Protein AF-D8JWD4-F1 (afdb_monomer_lite)

Organism: Hyphomicrobium denitrificans (strain ATCC 51888 / DSM 1869 / NCIMB 11706 / TK 0415) (NCBI:txid582899)

pLDDT: mean 77.43, std 18.06, range [29.41, 96.81]

Radius of gyration: 19.09 Å; chains: 1; bounding box: 48×36×61 Å

Structure (mmCIF, N/CA/C/O backbone):
data_AF-D8JWD4-F1
#
_entry.id   AF-D8JWD4-F1
#
loop_
_atom_site.group_PDB
_atom_site.id
_atom_site.type_symbol
_atom_site.label_atom_id
_atom_site.label_alt_id
_atom_site.label_comp_id
_atom_site.label_asym_id
_atom_site.label_entity_id
_atom_site.label_seq_id
_atom_site.pdbx_PDB_ins_code
_atom_site.Cartn_x
_atom_site.Cartn_y
_atom_site.Cartn_z
_atom_site.occupancy
_atom_site.B_iso_or_equiv
_atom_site.auth_seq_id
_atom_site.auth_comp_id
_atom_site.auth_asym_id
_atom_site.auth_atom_id
_atom_site.pdbx_PDB_model_num
ATOM 1 N N . MET A 1 1 ? 6.119 12.370 40.080 1.00 46.31 1 MET A N 1
ATOM 2 C CA . MET A 1 1 ? 5.882 11.717 38.780 1.00 46.31 1 MET A CA 1
ATOM 3 C C . MET A 1 1 ? 5.018 10.511 39.065 1.00 46.31 1 MET A C 1
ATOM 5 O O . MET A 1 1 ? 5.490 9.571 39.688 1.00 46.31 1 MET A O 1
ATOM 9 N N . GLU A 1 2 ? 3.731 10.626 38.767 1.00 43.97 2 GLU A N 1
ATOM 10 C CA . GLU A 1 2 ? 2.730 9.599 39.044 1.00 43.97 2 GLU A CA 1
ATOM 11 C C . GLU A 1 2 ? 2.562 8.779 37.764 1.00 43.97 2 GLU A C 1
ATOM 13 O O . GLU A 1 2 ? 2.093 9.298 36.755 1.00 43.97 2 GLU A O 1
ATOM 18 N N . ILE A 1 3 ? 3.049 7.537 37.767 1.00 46.09 3 ILE A N 1
ATOM 19 C CA . ILE A 1 3 ? 2.871 6.612 36.645 1.00 46.09 3 ILE A CA 1
ATOM 20 C C . ILE A 1 3 ? 1.615 5.801 36.955 1.00 46.09 3 ILE A C 1
ATOM 22 O O . ILE A 1 3 ? 1.637 4.933 37.830 1.00 46.09 3 ILE A O 1
ATOM 26 N N . ARG A 1 4 ? 0.513 6.098 36.263 1.00 47.56 4 ARG A N 1
ATOM 27 C CA . ARG A 1 4 ? -0.701 5.281 36.318 1.00 47.56 4 ARG A CA 1
ATOM 28 C C . ARG A 1 4 ? -0.552 4.095 35.372 1.00 47.56 4 ARG A C 1
ATOM 30 O O . ARG A 1 4 ? -0.322 4.258 34.184 1.00 47.56 4 ARG A O 1
ATOM 37 N N . ILE A 1 5 ? -0.632 2.891 35.937 1.00 54.94 5 ILE A N 1
ATOM 38 C CA . ILE A 1 5 ? -0.388 1.619 35.231 1.00 54.94 5 ILE A CA 1
ATOM 39 C C . ILE A 1 5 ? -1.702 1.023 34.684 1.00 54.94 5 ILE A C 1
ATOM 41 O O . ILE A 1 5 ? -1.675 0.109 33.864 1.00 54.94 5 ILE A O 1
ATOM 45 N N . ARG A 1 6 ? -2.865 1.532 35.115 1.00 51.53 6 ARG A N 1
ATOM 46 C CA . ARG A 1 6 ? -4.197 1.125 34.640 1.00 51.53 6 ARG A CA 1
ATOM 47 C C . ARG A 1 6 ? -5.134 2.326 34.697 1.00 51.53 6 ARG A C 1
ATOM 49 O O . ARG A 1 6 ? -5.481 2.749 35.793 1.00 51.53 6 ARG A O 1
ATOM 56 N N . ASP A 1 7 ? -5.493 2.870 33.538 1.00 54.56 7 ASP A N 1
ATOM 57 C CA . ASP A 1 7 ? -6.354 4.059 33.435 1.00 54.56 7 ASP A CA 1
ATOM 58 C C . ASP A 1 7 ? -7.822 3.729 33.108 1.00 54.56 7 ASP A C 1
ATOM 60 O O . ASP A 1 7 ? -8.630 4.641 33.015 1.00 54.56 7 ASP A O 1
ATOM 64 N N . THR A 1 8 ? -8.206 2.453 32.971 1.00 52.88 8 THR A N 1
ATOM 65 C CA . THR A 1 8 ? -9.581 2.089 32.584 1.00 52.88 8 THR A CA 1
ATOM 66 C C . THR A 1 8 ? -10.046 0.773 33.217 1.00 52.88 8 THR A C 1
ATOM 68 O O . THR A 1 8 ? -9.433 -0.283 33.045 1.00 52.88 8 THR A O 1
ATOM 71 N N . GLU A 1 9 ? -11.148 0.835 33.970 1.00 51.66 9 GLU A N 1
ATOM 72 C CA . GLU A 1 9 ? -11.927 -0.337 34.379 1.00 51.66 9 GLU A CA 1
ATOM 73 C C . GLU A 1 9 ? -12.716 -0.880 33.173 1.00 51.66 9 GLU A C 1
ATOM 75 O O . GLU A 1 9 ? -13.053 -0.144 32.249 1.00 51.66 9 GLU A O 1
ATOM 80 N N . ALA A 1 10 ? -13.002 -2.184 33.176 1.00 56.12 10 ALA A N 1
ATOM 81 C CA . ALA A 1 10 ? -13.369 -3.022 32.023 1.00 56.12 10 ALA A CA 1
ATOM 82 C C . ALA A 1 10 ? -14.632 -2.641 31.202 1.00 56.12 10 ALA A C 1
ATOM 84 O O . ALA A 1 10 ? -15.030 -3.417 30.335 1.00 56.12 10 ALA A O 1
ATOM 85 N N . CYS A 1 11 ? -15.269 -1.495 31.459 1.00 60.88 11 CYS A N 1
ATOM 86 C CA . CYS A 1 11 ? -16.497 -1.052 30.789 1.00 60.88 11 CYS A CA 1
ATOM 87 C C . CYS A 1 11 ? -16.371 0.289 30.041 1.00 60.88 11 CYS A C 1
ATOM 89 O O . CYS A 1 11 ? -17.297 0.659 29.321 1.00 60.88 11 CYS A O 1
ATOM 91 N N . GLU A 1 12 ? -15.265 1.024 30.187 1.00 64.44 12 GLU A N 1
ATOM 92 C CA . GLU A 1 12 ? -15.048 2.246 29.403 1.00 64.44 12 GLU A CA 1
ATOM 93 C C . GLU A 1 12 ? -14.561 1.910 27.988 1.00 64.44 12 GLU A C 1
ATOM 95 O O . GLU A 1 12 ? -13.809 0.952 27.777 1.00 64.44 12 GLU A O 1
ATOM 100 N N . ARG A 1 13 ? -15.026 2.683 26.996 1.00 60.88 13 ARG A N 1
ATOM 101 C CA . ARG A 1 13 ? -14.595 2.528 25.603 1.00 60.88 13 ARG A CA 1
ATOM 102 C C . ARG A 1 13 ? -13.083 2.740 25.558 1.00 60.88 13 ARG A C 1
ATOM 104 O O . ARG A 1 13 ? -12.594 3.789 25.967 1.00 60.88 13 ARG A O 1
ATOM 111 N N . GLN A 1 14 ? -12.352 1.731 25.093 1.00 64.81 14 GLN A N 1
ATOM 112 C CA . GLN A 1 14 ? -10.900 1.829 25.016 1.00 64.81 14 GLN A CA 1
ATOM 113 C C . GLN A 1 14 ? -10.498 2.897 23.995 1.00 64.81 14 GLN A C 1
ATOM 115 O O . GLN A 1 14 ? -11.111 2.960 22.925 1.00 64.81 14 GLN A O 1
ATOM 120 N N . PRO A 1 15 ? -9.461 3.698 24.292 1.00 65.25 15 PRO A N 1
ATOM 121 C CA . PRO A 1 15 ? -8.887 4.585 23.301 1.00 65.25 15 PRO A CA 1
ATOM 122 C C . PRO A 1 15 ? -8.363 3.772 22.128 1.00 65.25 15 PRO A C 1
ATOM 124 O O . PRO A 1 15 ? -7.669 2.767 22.308 1.00 65.25 15 PRO A O 1
ATOM 127 N N . GLN A 1 16 ? -8.688 4.211 20.917 1.00 66.88 16 GLN A N 1
ATOM 128 C CA . GLN A 1 16 ? -8.078 3.644 19.731 1.00 66.88 16 GLN A CA 1
ATOM 129 C C . GLN A 1 16 ? -6.636 4.151 19.668 1.00 66.88 16 GLN A C 1
ATOM 131 O O . GLN A 1 16 ? -6.375 5.259 19.223 1.00 66.88 16 GLN A O 1
ATOM 136 N N . LEU A 1 17 ? -5.700 3.330 20.154 1.00 69.12 17 LEU A N 1
ATOM 137 C CA . LEU A 1 17 ? -4.265 3.650 20.209 1.00 69.12 17 LEU A CA 1
ATOM 138 C C . LEU A 1 17 ? -3.563 3.573 18.845 1.00 69.12 17 LEU A C 1
ATOM 140 O O . LEU A 1 17 ? -2.345 3.732 18.762 1.00 69.12 17 LEU A O 1
ATOM 144 N N . LEU A 1 18 ? -4.316 3.294 17.782 1.00 73.12 18 LEU A N 1
ATOM 145 C CA . LEU A 1 18 ? -3.808 3.426 16.426 1.00 73.12 18 LEU A CA 1
ATOM 146 C C . LEU A 1 18 ? -3.625 4.908 16.098 1.00 73.12 18 LEU A C 1
ATOM 148 O O . LEU A 1 18 ? -4.233 5.777 16.711 1.00 73.12 18 LEU A O 1
ATOM 152 N N . TRP A 1 19 ? -2.791 5.191 15.110 1.00 80.25 19 TRP A N 1
ATOM 153 C CA . TRP A 1 19 ? -2.606 6.535 14.587 1.00 80.25 19 TRP A CA 1
ATOM 154 C C . TRP A 1 19 ? -3.099 6.596 13.150 1.00 80.25 19 TRP A C 1
ATOM 156 O O . TRP A 1 19 ? -2.915 5.663 12.367 1.00 80.25 19 TRP A O 1
ATOM 166 N N . ASP A 1 20 ? -3.677 7.729 12.791 1.00 82.88 20 ASP A N 1
ATOM 167 C CA . ASP A 1 20 ? -3.984 8.065 11.417 1.00 82.88 20 ASP A CA 1
ATOM 168 C C . ASP A 1 20 ? -2.755 8.657 10.760 1.00 82.88 20 ASP A C 1
ATOM 170 O O . ASP A 1 20 ? -2.227 9.672 11.216 1.00 82.88 20 ASP A O 1
ATOM 174 N N . THR A 1 21 ? -2.346 8.071 9.642 1.00 83.88 21 THR A N 1
ATOM 175 C CA . THR A 1 21 ? -1.372 8.699 8.757 1.00 83.88 21 THR A CA 1
ATOM 176 C C . THR A 1 21 ? -2.116 9.506 7.713 1.00 83.88 21 THR A C 1
ATOM 178 O O . THR A 1 21 ? -2.895 8.970 6.925 1.00 83.88 21 THR A O 1
ATOM 181 N N . ILE A 1 22 ? -1.856 10.807 7.692 1.00 80.00 22 ILE A N 1
ATOM 182 C CA . ILE A 1 22 ? -2.360 11.697 6.656 1.00 80.00 22 ILE A CA 1
ATOM 183 C C . ILE A 1 22 ? -1.281 11.818 5.602 1.00 80.00 22 ILE A C 1
ATOM 185 O O . ILE A 1 22 ? -0.162 12.234 5.895 1.00 80.00 22 ILE A O 1
ATOM 189 N N . TRP A 1 23 ? -1.619 11.478 4.364 1.00 76.25 23 TRP A N 1
ATOM 190 C CA . TRP A 1 23 ? -0.712 11.716 3.257 1.00 76.25 23 TRP A CA 1
ATOM 191 C C . TRP A 1 23 ? -0.719 13.199 2.883 1.00 76.25 23 TRP A C 1
ATOM 193 O O . TRP A 1 23 ? -1.673 13.720 2.301 1.00 76.25 23 TRP A O 1
ATOM 203 N N . VAL A 1 24 ? 0.364 13.895 3.213 1.00 75.50 24 VAL A N 1
ATOM 204 C CA . VAL A 1 24 ? 0.605 15.264 2.771 1.00 75.50 24 VAL A CA 1
ATOM 205 C C . VAL A 1 24 ? 1.298 15.197 1.422 1.00 75.50 24 VAL A C 1
ATOM 207 O O . VAL A 1 24 ? 2.504 14.971 1.314 1.00 75.50 24 VAL A O 1
ATOM 210 N N . GLN A 1 25 ? 0.524 15.404 0.363 1.00 67.19 25 GLN A N 1
ATOM 211 C CA . GLN A 1 25 ? 1.080 15.474 -0.979 1.00 67.19 25 GLN A CA 1
ATOM 212 C C . GLN A 1 25 ? 1.845 16.787 -1.159 1.00 67.19 25 GLN A C 1
ATOM 214 O O . GLN A 1 25 ? 1.250 17.867 -1.106 1.00 67.19 25 GLN A O 1
ATOM 219 N N . ARG A 1 26 ? 3.149 16.709 -1.441 1.00 58.75 26 ARG A N 1
ATOM 220 C CA . ARG A 1 26 ? 3.870 17.855 -2.001 1.00 58.75 26 ARG A CA 1
ATOM 221 C C . ARG A 1 26 ? 3.770 17.793 -3.516 1.00 58.75 26 ARG A C 1
ATOM 223 O O . ARG A 1 26 ? 3.861 16.731 -4.122 1.00 58.75 26 ARG A O 1
ATOM 230 N N . THR A 1 27 ? 3.572 18.949 -4.133 1.00 58.53 27 THR A N 1
ATOM 231 C CA . THR A 1 27 ? 3.506 19.086 -5.594 1.00 58.53 27 THR A CA 1
ATOM 232 C C . THR A 1 27 ? 4.890 19.260 -6.231 1.00 58.53 27 THR A C 1
ATOM 234 O O . THR A 1 27 ? 4.983 19.614 -7.406 1.00 58.53 27 THR A O 1
ATOM 237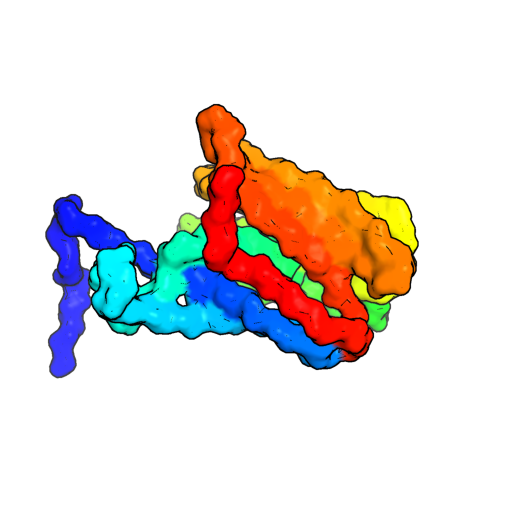 N N . ASP A 1 28 ? 5.964 19.085 -5.456 1.00 60.94 28 ASP A N 1
ATOM 238 C CA . ASP A 1 28 ? 7.349 19.194 -5.906 1.00 60.94 28 ASP A CA 1
ATOM 239 C C . ASP A 1 28 ? 8.013 17.818 -6.082 1.00 60.94 28 ASP A C 1
ATOM 241 O O . ASP A 1 28 ? 7.432 16.769 -5.809 1.00 60.94 28 ASP A O 1
ATOM 245 N N . ALA A 1 29 ? 9.256 17.829 -6.570 1.00 46.47 29 ALA A N 1
ATOM 246 C CA . ALA A 1 29 ? 10.039 16.631 -6.874 1.00 46.47 29 ALA A CA 1
ATOM 247 C C . ALA A 1 29 ? 10.319 15.726 -5.659 1.00 46.47 29 ALA A C 1
ATOM 249 O O . ALA A 1 29 ? 10.787 14.604 -5.840 1.00 46.47 29 ALA A O 1
ATOM 250 N N . ALA A 1 30 ? 10.075 16.214 -4.437 1.00 57.66 30 ALA A N 1
ATOM 251 C CA . ALA A 1 30 ? 10.345 15.492 -3.198 1.00 57.66 30 ALA A CA 1
ATOM 252 C C . ALA A 1 30 ? 9.258 14.459 -2.847 1.00 57.66 30 ALA A C 1
ATOM 254 O O . ALA A 1 30 ? 9.465 13.669 -1.930 1.00 57.66 30 ALA A O 1
ATOM 255 N N . GLY A 1 31 ? 8.129 14.446 -3.568 1.00 60.38 31 GLY A N 1
ATOM 256 C CA . GLY A 1 31 ? 7.010 13.541 -3.296 1.00 60.38 31 GLY A CA 1
ATOM 257 C C . GLY A 1 31 ? 6.190 13.940 -2.063 1.00 60.38 31 GLY A C 1
ATOM 258 O O . GLY A 1 31 ? 6.393 14.994 -1.469 1.00 60.38 31 GLY A O 1
ATOM 259 N N . GLY A 1 32 ? 5.211 13.115 -1.690 1.00 71.44 32 GLY A N 1
ATOM 260 C CA . GLY A 1 32 ? 4.444 13.302 -0.454 1.00 71.44 32 GLY A CA 1
ATOM 261 C C . GLY A 1 32 ? 5.121 12.676 0.767 1.00 71.44 32 GLY A C 1
ATOM 262 O O . GLY A 1 32 ? 6.076 11.913 0.638 1.00 71.44 32 GLY A O 1
ATOM 263 N N . PHE A 1 33 ? 4.623 13.001 1.957 1.00 73.38 33 PHE A N 1
ATOM 264 C CA . PHE A 1 33 ? 5.025 12.354 3.206 1.00 73.38 33 PHE A CA 1
ATOM 265 C C . PHE A 1 33 ? 3.802 12.049 4.068 1.00 73.38 33 PHE A C 1
ATOM 267 O O . PHE A 1 33 ? 2.786 12.739 3.990 1.00 73.38 33 PHE A O 1
ATOM 274 N N . GLY A 1 34 ? 3.901 11.009 4.892 1.00 80.44 34 GLY A N 1
ATOM 275 C CA . GLY A 1 34 ? 2.928 10.755 5.947 1.00 80.44 34 GLY A CA 1
ATOM 276 C C . GLY A 1 34 ? 3.176 11.686 7.130 1.00 80.44 34 GLY A C 1
ATOM 277 O O . GLY A 1 34 ? 4.317 11.817 7.570 1.00 80.44 34 GLY A O 1
ATOM 278 N N . ASP A 1 35 ? 2.122 12.317 7.634 1.00 83.94 35 ASP A N 1
ATOM 279 C CA . ASP A 1 35 ? 2.139 13.105 8.868 1.00 83.94 35 ASP A CA 1
ATOM 280 C C . ASP A 1 35 ? 1.102 12.566 9.862 1.00 83.94 35 ASP A C 1
ATOM 282 O O . ASP A 1 35 ? 0.140 11.890 9.477 1.00 83.94 35 ASP A O 1
ATOM 286 N N . TRP A 1 36 ? 1.292 12.878 11.141 1.00 85.81 36 TRP A N 1
ATOM 287 C CA . TRP A 1 36 ? 0.399 12.490 12.228 1.00 85.81 36 TRP A CA 1
ATOM 288 C C . TRP A 1 36 ? -0.149 13.732 12.921 1.00 85.81 36 TRP A C 1
ATOM 290 O O . TRP A 1 36 ? 0.590 14.639 13.301 1.00 85.81 36 TRP A O 1
ATOM 300 N N . ILE A 1 37 ? -1.466 13.770 13.117 1.00 81.44 37 ILE A N 1
ATOM 301 C CA . ILE A 1 37 ? -2.143 14.898 13.765 1.00 81.44 37 ILE A CA 1
ATOM 302 C C . ILE A 1 37 ? -2.532 14.523 15.192 1.00 81.44 37 ILE A C 1
ATOM 304 O O . ILE A 1 37 ? -2.944 13.399 15.461 1.00 81.44 37 ILE A O 1
ATOM 308 N N . LEU A 1 38 ? -2.424 15.488 16.105 1.00 82.44 38 LEU A N 1
ATOM 309 C CA . LEU A 1 38 ? -2.908 15.355 17.478 1.00 82.44 38 LEU A CA 1
ATOM 310 C C . LEU A 1 38 ? -4.438 15.295 17.522 1.00 82.44 38 LEU A C 1
ATOM 312 O O . LEU A 1 38 ? -5.113 16.124 16.905 1.00 82.44 38 LEU A O 1
ATOM 316 N N . ALA A 1 39 ? -4.979 14.375 18.314 1.00 78.50 39 ALA A N 1
ATOM 317 C CA . ALA A 1 39 ? -6.401 14.346 18.625 1.00 78.50 39 ALA A CA 1
ATOM 318 C C . ALA A 1 39 ? -6.779 15.608 19.419 1.00 78.50 39 ALA A C 1
ATOM 320 O O . ALA A 1 39 ? -6.156 15.939 20.435 1.00 78.50 39 ALA A O 1
ATOM 321 N N . ARG A 1 40 ? -7.785 16.343 18.938 1.00 71.50 40 ARG A N 1
ATOM 322 C CA . ARG A 1 40 ? -8.237 17.594 19.557 1.00 71.50 40 ARG A CA 1
ATOM 323 C C . ARG A 1 40 ? -9.533 17.392 20.337 1.00 71.50 40 ARG A C 1
ATOM 325 O O . ARG A 1 40 ? -10.391 16.613 19.940 1.00 71.50 40 ARG A O 1
ATOM 332 N N . SER A 1 41 ? -9.690 18.144 21.426 1.00 62.28 41 SER A N 1
ATOM 333 C CA . SER A 1 41 ? -10.897 18.134 22.266 1.00 62.28 41 SER A CA 1
ATOM 334 C C . SER A 1 41 ? -12.101 18.839 21.642 1.00 62.28 41 SER A C 1
ATOM 336 O O . SER A 1 41 ? -13.222 18.631 22.097 1.00 62.28 41 SER A O 1
ATOM 338 N N . ASP A 1 42 ? -11.890 19.698 20.644 1.00 65.38 42 ASP A N 1
ATOM 339 C CA . ASP A 1 42 ? -12.936 20.505 20.008 1.00 65.38 42 ASP A CA 1
ATOM 340 C C . ASP A 1 42 ? -13.756 19.729 18.967 1.00 65.38 42 ASP A C 1
ATOM 342 O O . ASP A 1 42 ? -14.863 20.150 18.638 1.00 65.38 42 ASP A O 1
ATOM 346 N N . ALA A 1 43 ? -13.253 18.585 18.494 1.00 56.59 43 ALA A N 1
ATOM 347 C CA . ALA A 1 43 ? -13.903 17.764 17.476 1.00 56.59 43 ALA A CA 1
ATOM 348 C C . ALA A 1 43 ? -14.958 16.781 18.021 1.00 56.59 43 ALA A C 1
ATOM 350 O O . ALA A 1 43 ? -15.629 16.138 17.227 1.00 56.59 43 ALA A O 1
ATOM 351 N N . GLY A 1 44 ? -15.131 16.644 19.344 1.00 52.12 44 GLY A N 1
ATOM 352 C CA . GLY A 1 44 ? -16.209 15.848 19.964 1.00 52.12 44 GLY A CA 1
ATOM 353 C C . GLY A 1 44 ? -16.210 14.329 19.706 1.00 52.12 44 GLY A C 1
ATOM 354 O O . GLY A 1 44 ? -16.923 13.623 20.412 1.00 52.12 44 GLY A O 1
ATOM 355 N N . ASP A 1 45 ? -15.404 13.829 18.767 1.00 55.69 45 ASP A N 1
ATOM 356 C CA . ASP A 1 45 ? -15.464 12.449 18.259 1.00 55.69 45 ASP A CA 1
ATOM 357 C C . ASP A 1 45 ? -14.383 11.511 18.834 1.00 55.69 45 ASP A C 1
ATOM 359 O O . ASP A 1 45 ? -14.468 10.299 18.668 1.00 55.69 45 ASP A O 1
ATOM 363 N N . GLN A 1 46 ? -13.374 12.044 19.541 1.00 67.38 46 GLN A N 1
ATOM 364 C CA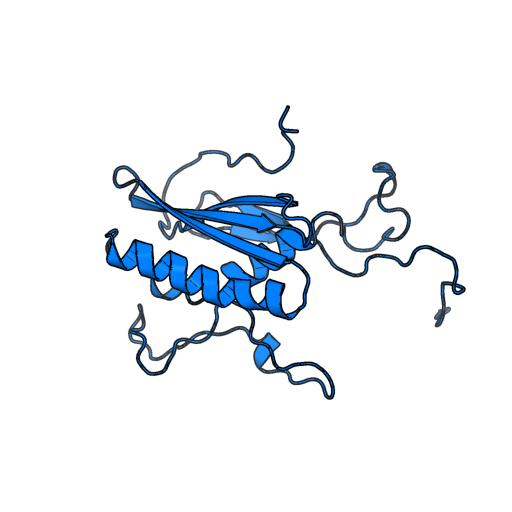 . GLN A 1 46 ? -12.247 11.263 20.085 1.00 67.38 46 GLN A CA 1
ATOM 365 C C . GLN A 1 46 ? -11.828 11.719 21.487 1.00 67.38 46 GLN A C 1
ATOM 367 O O . GLN A 1 46 ? -10.670 12.068 21.737 1.00 67.38 46 GLN A O 1
ATOM 372 N N . VAL A 1 47 ? -12.771 11.737 22.428 1.00 67.94 47 VAL A N 1
ATOM 373 C CA . VAL A 1 47 ? -12.464 12.062 23.833 1.00 67.94 47 VAL A CA 1
ATOM 374 C C . VAL A 1 47 ? -11.473 11.048 24.411 1.00 67.94 47 VAL A C 1
ATOM 376 O O . VAL A 1 47 ? -10.591 11.408 25.187 1.00 67.94 47 VAL A O 1
ATOM 379 N N . GLU A 1 48 ? -11.581 9.796 23.978 1.00 71.62 48 GLU A N 1
ATOM 380 C CA . GLU A 1 48 ? -10.710 8.695 24.360 1.00 71.62 48 GLU A CA 1
ATOM 381 C C . GLU A 1 48 ? -9.253 8.890 23.905 1.00 71.62 48 GLU A C 1
ATOM 383 O O . GLU A 1 48 ? -8.335 8.546 24.644 1.00 71.62 48 GLU A O 1
ATOM 388 N N . SER A 1 49 ? -9.011 9.517 22.751 1.00 72.69 49 SER A N 1
ATOM 389 C CA . SER A 1 49 ? -7.654 9.737 22.222 1.00 72.69 49 SER A CA 1
ATOM 390 C C . SER A 1 49 ? -7.058 11.088 22.632 1.00 72.69 49 SER A C 1
ATOM 392 O O . SER A 1 49 ? -6.018 11.484 22.106 1.00 72.69 49 SER A O 1
ATOM 394 N N . LEU A 1 50 ? -7.689 11.825 23.555 1.00 75.44 50 LEU A N 1
ATOM 395 C CA . LEU A 1 50 ? -7.288 13.187 23.903 1.00 75.44 50 LEU A CA 1
ATOM 396 C C . LEU A 1 50 ? -5.831 13.264 24.389 1.00 75.44 50 LEU A C 1
ATOM 398 O O . LEU A 1 50 ? -5.427 12.585 25.329 1.00 75.44 50 LEU A O 1
ATOM 402 N N . GLY A 1 51 ? -5.044 14.144 23.764 1.00 76.12 51 GLY A N 1
ATOM 403 C CA . GLY A 1 51 ? -3.609 14.272 24.043 1.00 76.12 51 GLY A CA 1
ATOM 404 C C . GLY A 1 51 ? -2.732 13.221 23.348 1.00 76.12 51 GLY A C 1
ATOM 405 O O . GLY A 1 51 ? -1.510 13.294 23.466 1.00 76.12 51 GLY A O 1
ATOM 406 N N . GLY A 1 52 ? -3.336 12.288 22.607 1.00 79.94 52 GLY A N 1
ATOM 407 C CA . GLY A 1 52 ? -2.682 11.339 21.710 1.00 79.94 52 GLY A CA 1
ATOM 408 C C . GLY A 1 52 ? -2.767 11.743 20.233 1.00 79.94 52 GLY A C 1
ATOM 409 O O . GLY A 1 52 ? -3.022 12.903 19.890 1.00 79.94 52 GLY A O 1
ATOM 410 N N . LEU A 1 53 ? -2.529 10.772 19.348 1.00 83.00 53 LEU A N 1
ATOM 411 C CA . LEU A 1 53 ? -2.686 10.928 17.900 1.00 83.00 53 LEU A CA 1
ATOM 412 C C . LEU A 1 53 ? -4.136 10.655 17.482 1.00 83.00 53 LEU A C 1
ATOM 414 O O . LEU A 1 53 ? -4.836 9.862 18.106 1.00 83.00 53 LEU A O 1
ATOM 418 N N . ARG A 1 54 ? -4.577 11.330 16.422 1.00 83.56 54 ARG A N 1
ATOM 419 C CA . ARG A 1 54 ? -5.884 11.125 15.791 1.00 83.56 54 ARG A CA 1
ATOM 420 C C . ARG A 1 54 ? -5.974 9.707 15.215 1.00 83.56 54 ARG A C 1
ATOM 422 O O . ARG A 1 54 ? -4.990 9.261 14.635 1.00 83.56 54 ARG A O 1
ATOM 429 N N . ALA A 1 55 ? -7.125 9.042 15.343 1.00 79.56 55 ALA A N 1
ATOM 430 C CA . ALA A 1 55 ? -7.318 7.632 14.976 1.00 79.56 55 ALA A CA 1
ATOM 431 C C . ALA A 1 55 ? -8.682 7.317 14.298 1.00 79.56 55 ALA A C 1
ATOM 433 O O . ALA A 1 55 ? -9.296 6.287 14.572 1.00 79.56 55 ALA A O 1
ATOM 434 N N . GLU A 1 56 ? -9.187 8.200 13.437 1.00 78.50 56 GLU A N 1
ATOM 435 C CA . GLU A 1 56 ? -10.468 8.094 12.710 1.00 78.50 56 GLU A CA 1
ATOM 436 C C . GLU A 1 56 ? -10.384 7.303 11.392 1.00 78.50 56 GLU A C 1
ATOM 438 O O . GLU A 1 56 ? -11.366 6.719 10.937 1.00 78.50 56 GLU A O 1
ATOM 443 N N . ALA A 1 57 ? -9.216 7.276 10.757 1.00 81.44 57 ALA A N 1
ATOM 444 C CA . ALA A 1 57 ? -8.995 6.783 9.402 1.00 81.44 57 ALA A CA 1
ATOM 445 C C . ALA A 1 57 ? -8.065 5.559 9.380 1.00 81.44 57 ALA A C 1
ATOM 447 O O . ALA A 1 57 ? -7.221 5.412 8.488 1.00 81.44 57 ALA A O 1
ATOM 448 N N . ALA A 1 58 ? -8.231 4.650 10.346 1.00 83.31 58 ALA A N 1
ATOM 449 C CA . ALA A 1 58 ? -7.371 3.478 10.514 1.00 83.31 58 ALA A CA 1
ATOM 450 C C . ALA A 1 58 ? -7.280 2.610 9.248 1.00 83.31 58 ALA A C 1
ATOM 452 O O . ALA A 1 58 ? -6.183 2.212 8.858 1.00 83.31 58 ALA A O 1
ATOM 453 N N . LEU A 1 59 ? -8.404 2.366 8.559 1.00 87.44 59 LEU A N 1
ATOM 454 C CA . LEU A 1 59 ? -8.389 1.575 7.325 1.00 87.44 59 LEU A CA 1
ATOM 455 C C . LEU A 1 59 ? -7.644 2.298 6.195 1.00 87.44 59 LEU A C 1
ATOM 457 O O . LEU A 1 59 ? -6.806 1.687 5.545 1.00 87.44 59 LEU A O 1
ATOM 461 N N . HIS A 1 60 ? -7.872 3.604 6.013 1.00 87.81 60 HIS A N 1
ATOM 462 C CA . HIS A 1 60 ? -7.130 4.404 5.031 1.00 87.81 60 HIS A CA 1
ATOM 463 C C . HIS A 1 60 ? -5.624 4.379 5.313 1.00 87.81 60 HIS A C 1
ATOM 465 O O . HIS A 1 60 ? -4.820 4.192 4.402 1.00 87.81 60 HIS A O 1
ATOM 471 N N . THR A 1 61 ? -5.251 4.523 6.583 1.00 88.00 61 THR A N 1
ATOM 472 C CA . THR A 1 61 ? -3.861 4.472 7.036 1.00 88.00 61 THR A CA 1
ATOM 473 C C . THR A 1 61 ? -3.230 3.118 6.744 1.00 88.00 61 THR A C 1
ATOM 475 O O . THR A 1 61 ? -2.143 3.063 6.177 1.00 88.00 61 THR A O 1
ATOM 478 N N . ALA A 1 62 ? -3.919 2.024 7.067 1.00 90.50 62 ALA A N 1
ATOM 479 C CA . ALA A 1 62 ? -3.430 0.680 6.791 1.00 90.50 62 ALA A CA 1
ATOM 480 C C . ALA A 1 62 ? -3.236 0.451 5.281 1.00 90.50 62 ALA A C 1
ATOM 482 O O . ALA A 1 62 ? -2.201 -0.073 4.868 1.00 90.50 62 ALA A O 1
ATOM 483 N N . THR A 1 63 ? -4.170 0.924 4.445 1.00 91.56 63 THR A N 1
ATOM 484 C CA . THR A 1 63 ? -4.046 0.900 2.979 1.00 91.56 63 THR A CA 1
ATOM 485 C C . THR A 1 63 ? -2.823 1.687 2.500 1.00 91.56 63 THR A C 1
ATOM 487 O O . THR A 1 63 ? -2.061 1.179 1.677 1.00 91.56 63 THR A O 1
ATOM 490 N N . LEU A 1 64 ? -2.594 2.900 3.023 1.00 90.00 64 LEU A N 1
ATOM 491 C CA . LEU A 1 64 ? -1.418 3.712 2.691 1.00 90.00 64 LEU A CA 1
ATOM 492 C C . LEU A 1 64 ? -0.116 3.004 3.066 1.00 90.00 64 LEU A C 1
ATOM 494 O O . LEU A 1 64 ? 0.792 2.934 2.242 1.00 90.00 64 LEU A O 1
ATOM 498 N N . LEU A 1 65 ? -0.032 2.461 4.282 1.00 89.81 65 LEU A N 1
ATOM 499 C CA . LEU A 1 65 ? 1.157 1.756 4.758 1.00 89.81 65 LEU A CA 1
ATOM 500 C C . LEU A 1 65 ? 1.459 0.522 3.904 1.00 89.81 65 LEU A C 1
ATOM 502 O O . LEU A 1 65 ? 2.615 0.309 3.548 1.00 89.81 65 LEU A O 1
ATOM 506 N N . CYS A 1 66 ? 0.437 -0.244 3.516 1.00 92.50 66 CYS A N 1
ATOM 507 C CA . CYS A 1 66 ? 0.613 -1.390 2.628 1.00 92.50 66 CYS A CA 1
ATOM 508 C C . CYS A 1 66 ? 1.108 -0.966 1.237 1.00 92.50 66 CYS A C 1
ATOM 510 O O . CYS A 1 66 ? 1.992 -1.605 0.683 1.00 92.50 66 CYS A O 1
ATOM 512 N N . LEU A 1 67 ? 0.564 0.104 0.650 1.00 91.38 67 LEU A N 1
ATOM 513 C CA . LEU A 1 67 ? 0.907 0.489 -0.724 1.00 91.38 67 LEU A CA 1
ATOM 514 C C . LEU A 1 67 ? 2.218 1.272 -0.840 1.00 91.38 67 LEU A C 1
ATOM 516 O O . LEU A 1 67 ? 2.960 1.058 -1.796 1.00 91.38 67 LEU A O 1
ATOM 520 N N . PHE A 1 68 ? 2.493 2.179 0.096 1.00 88.38 68 PHE A N 1
ATOM 521 C CA . PHE A 1 68 ? 3.567 3.174 -0.018 1.00 88.38 68 PHE A CA 1
ATOM 522 C C . PHE A 1 68 ? 4.750 2.934 0.923 1.00 88.38 68 PHE A C 1
ATOM 524 O O . PHE A 1 68 ? 5.660 3.758 0.984 1.00 88.38 68 PHE A O 1
ATOM 531 N N . THR A 1 69 ? 4.764 1.801 1.620 1.00 89.75 69 THR A N 1
ATOM 532 C CA . THR A 1 69 ? 5.995 1.253 2.196 1.00 89.75 69 THR A CA 1
ATOM 533 C C . THR A 1 69 ? 6.617 0.285 1.195 1.00 89.75 69 THR A C 1
ATOM 535 O O . THR A 1 69 ? 5.896 -0.433 0.504 1.00 89.75 69 THR A O 1
ATOM 538 N N . ASP A 1 70 ? 7.945 0.242 1.112 1.00 92.06 70 ASP A N 1
ATOM 539 C CA . ASP A 1 70 ? 8.634 -0.653 0.183 1.00 92.06 70 ASP A CA 1
ATOM 540 C C . ASP A 1 70 ? 8.723 -2.072 0.756 1.00 92.06 70 ASP A C 1
ATOM 542 O O . ASP A 1 70 ? 9.326 -2.289 1.804 1.00 92.06 70 ASP A O 1
ATOM 546 N N . ALA A 1 71 ? 8.173 -3.048 0.034 1.00 93.50 71 ALA A N 1
ATOM 547 C CA . ALA A 1 71 ? 8.463 -4.462 0.256 1.00 93.50 71 ALA A CA 1
ATOM 548 C C . ALA A 1 71 ? 9.733 -4.872 -0.512 1.00 93.50 71 ALA A C 1
ATOM 550 O O . ALA A 1 71 ? 9.998 -4.327 -1.595 1.00 93.50 71 ALA A O 1
ATOM 551 N N . PRO A 1 72 ? 10.506 -5.851 -0.004 1.00 93.25 72 PRO A N 1
ATOM 552 C CA . PRO A 1 72 ? 11.722 -6.290 -0.666 1.00 93.25 72 PRO A CA 1
ATOM 553 C C . PRO A 1 72 ? 11.438 -6.929 -2.035 1.00 93.25 72 PRO A C 1
ATOM 555 O O . PRO A 1 72 ? 10.495 -7.707 -2.203 1.00 93.25 72 PRO A O 1
ATOM 558 N N . ALA A 1 73 ? 12.289 -6.635 -3.017 1.00 94.06 73 ALA A N 1
ATOM 559 C CA . ALA A 1 73 ? 12.244 -7.252 -4.341 1.00 94.06 73 ALA A CA 1
ATOM 560 C C . ALA A 1 73 ? 12.559 -8.757 -4.278 1.00 94.06 73 ALA A C 1
ATOM 562 O O . ALA A 1 73 ? 13.542 -9.169 -3.647 1.00 94.06 73 ALA A O 1
ATOM 563 N N . ARG A 1 74 ? 11.787 -9.578 -5.000 1.00 92.75 74 ARG A N 1
ATOM 564 C CA . ARG A 1 74 ? 12.019 -11.024 -5.151 1.00 92.75 74 ARG A CA 1
ATOM 565 C C . ARG A 1 74 ? 13.292 -11.299 -5.929 1.00 92.75 74 ARG A C 1
ATOM 567 O O . ARG A 1 74 ? 13.747 -10.469 -6.711 1.00 92.75 74 ARG A O 1
ATOM 574 N N . ALA A 1 75 ? 13.872 -12.482 -5.737 1.00 91.50 75 ALA A N 1
ATOM 575 C CA . ALA A 1 75 ? 15.151 -12.855 -6.341 1.00 91.50 75 ALA A CA 1
ATOM 576 C C . ALA A 1 75 ? 15.208 -12.622 -7.866 1.00 91.50 75 ALA A C 1
ATOM 578 O O . ALA A 1 75 ? 16.253 -12.212 -8.369 1.00 91.50 75 ALA A O 1
ATOM 579 N N . ASP A 1 76 ? 14.086 -12.840 -8.550 1.00 92.56 76 ASP A N 1
ATOM 580 C CA . ASP A 1 76 ? 13.861 -12.724 -9.990 1.00 92.56 76 ASP A CA 1
ATOM 581 C C . ASP A 1 76 ? 13.365 -11.346 -10.464 1.00 92.56 76 ASP A C 1
ATOM 583 O O . ASP A 1 76 ? 13.311 -11.106 -11.671 1.00 92.56 76 ASP A O 1
ATOM 587 N N . ASP A 1 77 ? 13.046 -10.429 -9.547 1.00 91.94 77 ASP A N 1
ATOM 588 C CA . ASP A 1 77 ? 12.634 -9.070 -9.894 1.00 91.94 77 ASP A CA 1
ATOM 589 C C . ASP A 1 77 ? 13.804 -8.263 -10.480 1.00 91.94 77 ASP A C 1
ATOM 591 O O . ASP A 1 77 ? 14.944 -8.309 -10.003 1.00 91.94 77 ASP A O 1
ATOM 595 N N . VAL A 1 78 ? 13.503 -7.467 -11.508 1.00 89.31 78 VAL A N 1
ATOM 596 C CA . VAL A 1 78 ? 14.460 -6.540 -12.122 1.00 89.31 78 VAL A CA 1
ATOM 597 C C . VAL A 1 78 ? 14.488 -5.243 -11.319 1.00 89.31 78 VAL A C 1
ATOM 599 O O . VAL A 1 78 ? 13.473 -4.560 -11.201 1.00 89.31 78 VAL A O 1
ATOM 602 N N . LEU A 1 79 ? 15.662 -4.884 -10.797 1.00 90.94 79 LEU A N 1
ATOM 603 C CA . LEU A 1 79 ? 15.841 -3.670 -10.001 1.00 90.94 79 LEU A CA 1
ATOM 604 C C . LEU A 1 79 ? 15.943 -2.418 -10.895 1.00 90.94 79 LEU A C 1
ATOM 606 O O . LEU A 1 79 ? 16.730 -2.432 -11.847 1.00 90.94 79 LEU A O 1
ATOM 610 N N . PRO A 1 80 ? 15.245 -1.310 -10.575 1.00 86.06 80 PRO A N 1
ATOM 611 C CA . PRO A 1 80 ? 15.284 -0.079 -11.372 1.00 86.06 80 PRO A CA 1
ATOM 612 C C . PRO A 1 80 ? 16.675 0.567 -11.483 1.00 86.06 80 PRO A C 1
ATOM 614 O O . PRO A 1 80 ? 17.033 1.086 -12.540 1.00 86.06 80 PRO A O 1
ATOM 617 N N . ALA A 1 81 ? 17.459 0.546 -10.398 1.00 80.81 81 ALA A N 1
ATOM 618 C CA . ALA A 1 81 ? 18.753 1.230 -10.306 1.00 80.81 81 ALA A CA 1
ATOM 619 C C . ALA A 1 81 ? 19.969 0.327 -10.602 1.00 80.81 81 ALA A C 1
ATOM 621 O O . ALA A 1 81 ? 21.083 0.833 -10.732 1.00 80.81 81 ALA A O 1
ATOM 622 N N . ASN A 1 82 ? 19.768 -0.993 -10.746 1.00 78.62 82 ASN A N 1
ATOM 623 C CA . ASN A 1 82 ? 20.825 -2.002 -10.931 1.00 78.62 82 ASN A CA 1
ATOM 624 C C . ASN A 1 82 ? 21.999 -1.892 -9.924 1.00 78.62 82 ASN A C 1
ATOM 626 O O . ASN A 1 82 ? 23.141 -2.221 -10.242 1.00 78.62 82 ASN A O 1
ATOM 630 N N . ASP A 1 83 ? 21.717 -1.414 -8.714 1.00 85.75 83 ASP A N 1
ATOM 631 C CA . ASP A 1 83 ? 22.656 -1.239 -7.598 1.00 85.75 83 ASP A CA 1
ATOM 632 C C . ASP A 1 83 ? 22.678 -2.444 -6.640 1.00 85.75 83 ASP A C 1
ATOM 634 O O . ASP A 1 83 ? 23.553 -2.546 -5.781 1.00 85.75 83 ASP A O 1
ATOM 638 N N . GLY A 1 84 ? 21.744 -3.382 -6.817 1.00 89.50 84 GLY A N 1
ATOM 639 C CA . GLY A 1 84 ? 21.578 -4.549 -5.956 1.00 89.50 84 GLY A CA 1
ATOM 640 C C . GLY A 1 84 ? 20.723 -4.284 -4.716 1.00 89.50 84 GLY A C 1
ATOM 641 O O . GLY A 1 84 ? 20.500 -5.224 -3.951 1.00 89.50 84 GLY A O 1
ATOM 642 N N . ASP A 1 85 ? 20.224 -3.058 -4.523 1.00 90.81 85 ASP A N 1
ATOM 643 C CA . ASP A 1 85 ? 19.330 -2.735 -3.417 1.00 90.81 85 ASP A CA 1
ATOM 644 C C . ASP A 1 85 ? 17.932 -3.301 -3.686 1.00 90.81 85 ASP A C 1
ATOM 646 O O . ASP A 1 85 ? 17.242 -2.942 -4.643 1.00 90.81 85 ASP A O 1
ATOM 650 N N . ARG A 1 86 ? 17.515 -4.229 -2.824 1.00 91.75 86 ARG A N 1
ATOM 651 C CA . ARG A 1 86 ? 16.194 -4.859 -2.890 1.00 91.75 86 ARG A CA 1
ATOM 652 C C . ARG A 1 86 ? 15.147 -4.090 -2.094 1.00 91.75 86 ARG A C 1
ATOM 654 O O . ARG A 1 86 ? 14.003 -4.528 -2.111 1.00 91.75 86 ARG A O 1
ATOM 661 N N . ARG A 1 87 ? 15.520 -2.983 -1.440 1.00 91.31 87 ARG A N 1
ATOM 662 C CA . ARG A 1 87 ? 14.701 -2.204 -0.506 1.00 91.31 87 ARG A CA 1
ATOM 663 C C . ARG A 1 87 ? 14.040 -3.090 0.560 1.00 91.31 87 ARG A C 1
ATOM 665 O O . ARG A 1 87 ? 14.454 -4.226 0.796 1.00 91.31 87 ARG A O 1
ATOM 672 N N . GLY A 1 88 ? 13.040 -2.549 1.243 1.00 90.12 88 GLY A N 1
ATOM 673 C CA . GLY A 1 88 ? 12.297 -3.231 2.294 1.00 90.12 88 GLY A CA 1
ATOM 674 C C . GLY A 1 88 ? 11.923 -2.284 3.425 1.00 90.12 88 GLY A C 1
ATOM 675 O O . GLY A 1 88 ? 12.510 -1.208 3.585 1.00 90.12 88 GLY A O 1
ATOM 676 N N . TRP A 1 89 ? 10.965 -2.707 4.242 1.00 88.25 89 TRP A N 1
ATOM 677 C CA . TRP A 1 89 ? 10.603 -1.992 5.450 1.00 88.25 89 TRP A CA 1
ATOM 678 C C . TRP A 1 89 ? 11.508 -2.413 6.599 1.00 88.25 89 TRP A C 1
ATOM 680 O O . TRP A 1 89 ? 11.679 -3.597 6.883 1.00 88.25 89 TRP A O 1
ATOM 690 N N . TRP A 1 90 ? 12.069 -1.441 7.315 1.00 84.69 90 TRP A N 1
ATOM 691 C CA . TRP A 1 90 ? 12.899 -1.742 8.480 1.00 84.69 90 TRP A CA 1
ATOM 692 C C . TRP A 1 90 ? 12.111 -2.458 9.590 1.00 84.69 90 TRP A C 1
ATOM 694 O O . TRP A 1 90 ? 12.710 -3.234 10.332 1.00 84.69 90 TRP A O 1
ATOM 704 N N . GLY A 1 91 ? 10.794 -2.238 9.699 1.00 83.19 91 GLY A N 1
ATOM 705 C CA . GLY A 1 91 ? 9.956 -2.892 10.708 1.00 83.19 91 GLY A CA 1
ATOM 706 C C . GLY A 1 91 ? 9.946 -4.416 10.573 1.00 83.19 91 GLY A C 1
ATOM 707 O O . GLY A 1 91 ? 9.989 -5.108 11.584 1.00 83.19 91 GLY A O 1
ATOM 708 N N . ASP A 1 92 ? 10.073 -4.942 9.352 1.00 84.50 92 ASP A N 1
ATOM 709 C CA . ASP A 1 92 ? 10.160 -6.388 9.109 1.00 84.50 92 ASP A CA 1
ATOM 710 C C . ASP A 1 92 ? 11.467 -7.001 9.631 1.00 84.50 92 ASP A C 1
ATOM 712 O O . ASP A 1 92 ? 11.559 -8.218 9.812 1.00 84.50 92 ASP A O 1
ATOM 716 N N . SER A 1 93 ? 12.500 -6.190 9.886 1.00 82.19 93 SER A N 1
ATOM 717 C CA . SER A 1 93 ? 13.760 -6.684 10.454 1.00 82.19 93 SER A CA 1
ATOM 718 C C . SER A 1 93 ? 13.680 -6.931 11.965 1.00 82.19 93 SER A C 1
ATOM 720 O O . SER A 1 93 ? 14.522 -7.646 12.511 1.00 82.19 93 SER A O 1
ATOM 722 N N . VAL A 1 94 ? 12.668 -6.376 12.641 1.00 83.00 94 VAL A N 1
ATOM 723 C CA . VAL A 1 94 ? 12.468 -6.516 14.085 1.00 83.00 94 VAL A CA 1
ATOM 724 C C . VAL A 1 94 ? 11.419 -7.593 14.337 1.00 83.00 94 VAL A C 1
ATOM 726 O O . VAL A 1 94 ? 10.237 -7.392 14.089 1.00 83.00 94 VAL A O 1
ATOM 729 N N . LYS A 1 95 ? 11.844 -8.751 14.849 1.00 81.00 95 LYS A N 1
ATOM 730 C CA . LYS A 1 95 ? 10.921 -9.820 15.252 1.00 81.00 95 LYS A CA 1
ATOM 731 C C . LYS A 1 95 ? 10.560 -9.669 16.723 1.00 81.00 95 LYS A C 1
ATOM 733 O O . LYS A 1 95 ? 11.450 -9.582 17.568 1.00 81.00 95 LYS A O 1
ATOM 738 N N . ILE A 1 96 ? 9.263 -9.653 17.012 1.00 82.50 96 ILE A N 1
ATOM 739 C CA . ILE A 1 96 ? 8.720 -9.653 18.370 1.00 82.50 96 ILE A CA 1
ATOM 740 C C . ILE A 1 96 ? 8.149 -11.046 18.639 1.00 82.50 96 ILE A C 1
ATOM 742 O O . ILE A 1 96 ? 7.345 -11.559 17.860 1.00 82.50 96 ILE A O 1
ATOM 746 N N . ASP A 1 97 ? 8.584 -11.676 19.731 1.00 84.88 97 ASP A N 1
ATOM 747 C CA . ASP A 1 97 ? 8.128 -13.016 20.098 1.00 84.88 97 ASP A CA 1
ATOM 748 C C . ASP A 1 97 ? 6.604 -13.042 20.285 1.00 84.88 97 ASP A C 1
ATOM 750 O O . ASP A 1 97 ? 6.048 -12.325 21.117 1.00 84.88 97 ASP A O 1
ATOM 754 N N . GLY A 1 98 ? 5.931 -13.910 19.527 1.00 80.88 98 GLY A N 1
ATOM 755 C CA . GLY A 1 98 ? 4.477 -14.074 19.577 1.00 80.88 98 GLY A CA 1
ATOM 756 C C . GLY A 1 98 ? 3.692 -13.199 18.597 1.00 80.88 98 GLY A C 1
ATOM 757 O O . GLY A 1 98 ? 2.481 -13.389 18.492 1.00 80.88 98 GLY A O 1
ATOM 758 N N . GLU A 1 99 ? 4.347 -12.309 17.847 1.00 76.56 99 GLU A N 1
ATOM 759 C CA . GLU A 1 99 ? 3.713 -11.564 16.757 1.00 76.56 99 GLU A CA 1
ATOM 760 C C . GLU A 1 99 ? 3.900 -12.268 15.402 1.00 76.56 99 GLU A C 1
ATOM 762 O O . GLU A 1 99 ? 4.934 -12.902 15.161 1.00 76.56 99 GLU A O 1
ATOM 767 N N . PRO A 1 100 ? 2.893 -12.211 14.511 1.00 71.69 100 PRO A N 1
ATOM 768 C CA . PRO A 1 100 ? 2.991 -12.818 13.194 1.00 71.69 100 PRO A CA 1
ATOM 769 C C . PRO A 1 100 ? 4.029 -12.085 12.343 1.00 71.69 100 PRO A C 1
ATOM 771 O O . PRO A 1 100 ? 3.998 -10.864 12.206 1.00 71.69 100 PRO A O 1
ATOM 774 N N . ASP A 1 101 ? 4.910 -12.855 11.711 1.00 75.62 101 ASP A N 1
ATOM 775 C CA . ASP A 1 101 ? 5.895 -12.341 10.765 1.00 75.62 101 ASP A CA 1
ATOM 776 C C . ASP A 1 101 ? 5.234 -12.054 9.408 1.00 75.62 101 ASP A C 1
ATOM 778 O O . ASP A 1 101 ? 5.318 -12.856 8.477 1.00 75.62 101 ASP A O 1
ATOM 782 N N . THR A 1 102 ? 4.478 -10.956 9.339 1.00 79.38 102 THR A N 1
ATOM 783 C CA . THR A 1 102 ? 3.761 -10.544 8.126 1.00 79.38 102 THR A CA 1
ATOM 784 C C . THR A 1 102 ? 4.435 -9.313 7.534 1.00 79.38 102 THR A C 1
ATOM 786 O O . THR A 1 102 ? 4.299 -8.234 8.114 1.00 79.38 102 THR A O 1
ATOM 789 N N . PRO A 1 103 ? 5.138 -9.447 6.394 1.00 82.31 103 PRO A N 1
ATOM 790 C CA . PRO A 1 103 ? 5.746 -8.310 5.725 1.00 82.31 103 PRO A CA 1
ATOM 791 C C . PRO A 1 103 ? 4.693 -7.270 5.348 1.00 82.31 103 PRO A C 1
ATOM 793 O O . PRO A 1 103 ? 3.614 -7.621 4.858 1.00 82.31 103 PRO A O 1
ATOM 796 N N . ILE A 1 104 ? 5.018 -5.994 5.531 1.00 87.62 104 ILE A N 1
ATOM 797 C CA . ILE A 1 104 ? 4.212 -4.891 4.999 1.00 87.62 104 ILE A CA 1
ATOM 798 C C . ILE A 1 104 ? 4.918 -4.243 3.810 1.00 87.62 104 ILE A C 1
ATOM 800 O O . ILE A 1 104 ? 6.140 -4.274 3.673 1.00 87.62 104 ILE A O 1
ATOM 804 N N . GLY A 1 105 ? 4.127 -3.600 2.962 1.00 92.38 105 GLY A N 1
ATOM 805 C CA . GLY A 1 105 ? 4.623 -2.819 1.844 1.00 92.38 105 GLY A CA 1
ATOM 806 C C . GLY A 1 105 ? 4.318 -3.455 0.498 1.00 92.38 105 GLY A C 1
ATOM 807 O O . GLY A 1 105 ? 3.782 -4.559 0.389 1.00 92.38 105 GLY A O 1
ATOM 808 N N . SER A 1 106 ? 4.679 -2.730 -0.552 1.00 94.44 106 SER A N 1
ATOM 809 C CA . SER A 1 106 ? 4.458 -3.127 -1.930 1.00 94.44 106 SER A CA 1
ATOM 810 C C . SER A 1 106 ? 5.747 -3.067 -2.736 1.00 94.44 106 SER A C 1
ATOM 812 O O . SER A 1 106 ? 6.712 -2.386 -2.390 1.00 94.44 106 SER A O 1
ATOM 814 N N . ARG A 1 107 ? 5.745 -3.764 -3.871 1.00 94.06 107 ARG A N 1
ATOM 815 C CA . ARG A 1 107 ? 6.801 -3.657 -4.883 1.00 94.06 107 ARG A CA 1
ATOM 816 C C . ARG A 1 107 ? 6.464 -2.635 -5.974 1.00 94.06 107 ARG A C 1
ATOM 818 O O . ARG A 1 107 ? 7.054 -2.671 -7.049 1.00 94.06 107 ARG A O 1
ATOM 825 N N . LEU A 1 108 ? 5.535 -1.702 -5.723 1.00 92.38 108 LEU A N 1
ATOM 826 C CA . LEU A 1 108 ? 5.177 -0.644 -6.683 1.00 92.38 108 LEU A CA 1
ATOM 827 C C . LEU A 1 108 ? 6.378 0.234 -7.062 1.00 92.38 108 LEU A C 1
ATOM 829 O O . LEU A 1 108 ? 6.422 0.763 -8.173 1.00 92.38 108 LEU A O 1
ATOM 833 N N . TRP A 1 109 ? 7.375 0.341 -6.182 1.00 90.00 109 TRP A N 1
ATOM 834 C CA . TRP A 1 109 ? 8.638 1.019 -6.459 1.00 90.00 109 TRP A CA 1
ATOM 835 C C . TRP A 1 109 ? 9.465 0.353 -7.575 1.00 90.00 109 TRP A C 1
ATOM 837 O O . TRP A 1 109 ? 10.245 1.031 -8.234 1.00 90.00 109 TRP A O 1
ATOM 847 N N . LEU A 1 110 ? 9.264 -0.938 -7.882 1.00 91.31 110 LEU A N 1
ATOM 848 C CA . LEU A 1 110 ? 9.906 -1.588 -9.037 1.00 91.31 110 LEU A CA 1
ATOM 849 C C . LEU A 1 110 ? 9.414 -1.031 -10.378 1.00 91.31 110 LEU A C 1
ATOM 851 O O . LEU A 1 110 ? 10.068 -1.201 -11.404 1.00 91.31 110 LEU A O 1
ATOM 855 N N . LEU A 1 111 ? 8.252 -0.375 -10.381 1.00 89.69 111 LEU A N 1
ATOM 856 C CA . LEU A 1 111 ? 7.693 0.272 -11.567 1.00 89.69 111 LEU A CA 1
ATOM 857 C C . LEU A 1 111 ? 8.259 1.680 -11.777 1.00 89.69 111 LEU A C 1
ATOM 859 O O . LEU A 1 111 ? 7.863 2.372 -12.719 1.00 89.69 111 LEU A O 1
ATOM 863 N N . GLU A 1 112 ? 9.187 2.119 -10.923 1.00 83.12 112 GLU A N 1
ATOM 864 C CA . GLU A 1 112 ? 9.891 3.380 -11.093 1.00 83.12 112 GLU A CA 1
ATOM 865 C C . GLU A 1 112 ? 10.585 3.402 -12.468 1.00 83.12 112 GLU A C 1
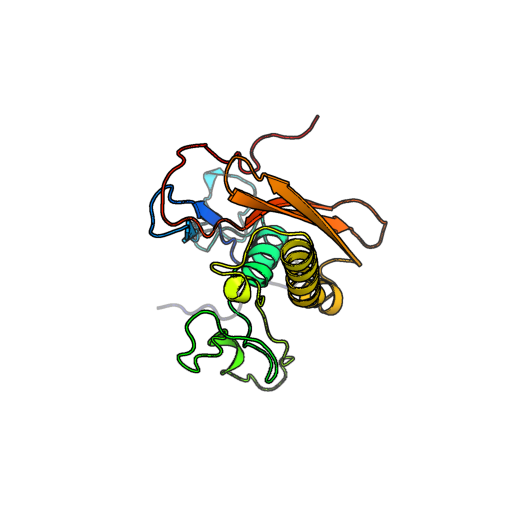ATOM 867 O O . GLU A 1 112 ? 11.368 2.518 -12.815 1.00 83.12 112 GLU A O 1
ATOM 872 N N . ARG A 1 113 ? 10.260 4.416 -13.285 1.00 79.56 113 ARG A N 1
ATOM 873 C CA . ARG A 1 113 ? 10.752 4.601 -14.671 1.00 79.56 113 ARG A CA 1
ATOM 874 C C . ARG A 1 113 ? 10.349 3.497 -15.662 1.00 79.56 113 ARG A C 1
ATOM 876 O O . ARG A 1 113 ? 10.856 3.488 -16.787 1.00 79.56 113 ARG A O 1
ATOM 883 N N . ALA A 1 114 ? 9.431 2.602 -15.300 1.00 85.12 114 ALA A N 1
ATOM 884 C CA . ALA A 1 114 ? 8.892 1.619 -16.230 1.00 85.12 114 ALA A CA 1
ATOM 885 C C . ALA A 1 114 ? 8.104 2.304 -17.361 1.00 85.12 114 ALA A C 1
ATOM 887 O O . ALA A 1 114 ? 7.472 3.347 -17.179 1.00 85.12 114 ALA A O 1
ATOM 888 N N . ALA A 1 115 ? 8.114 1.704 -18.553 1.00 87.44 115 ALA A N 1
ATOM 889 C CA . ALA A 1 115 ? 7.309 2.202 -19.663 1.00 87.44 115 ALA A CA 1
ATOM 890 C C . ALA A 1 115 ? 5.814 2.077 -19.332 1.00 87.44 115 ALA A C 1
ATOM 892 O O . ALA A 1 115 ? 5.361 1.021 -18.893 1.00 87.44 115 ALA A O 1
ATOM 893 N N . LEU A 1 116 ? 5.035 3.126 -19.592 1.00 86.75 116 LEU A N 1
ATOM 894 C CA . LEU A 1 116 ? 3.596 3.127 -19.342 1.00 86.75 116 LEU A CA 1
ATOM 895 C C . LEU A 1 116 ? 2.875 2.286 -20.406 1.00 86.75 116 LEU A C 1
ATOM 897 O O . LEU A 1 116 ? 2.577 2.749 -21.505 1.00 86.75 116 LEU A O 1
ATOM 901 N N . ASN A 1 117 ? 2.662 1.011 -20.098 1.00 88.50 117 ASN A N 1
ATOM 902 C CA . ASN A 1 117 ? 2.036 0.036 -20.982 1.00 88.50 117 ASN A CA 1
ATOM 903 C C . ASN A 1 117 ? 1.192 -0.961 -20.173 1.00 88.50 117 ASN A C 1
ATOM 905 O O . ASN A 1 117 ? 1.215 -0.964 -18.943 1.00 88.50 117 ASN A O 1
ATOM 909 N N . TYR A 1 118 ? 0.477 -1.839 -20.876 1.00 89.62 118 TYR A N 1
ATOM 910 C CA . TYR A 1 118 ? -0.410 -2.825 -20.258 1.00 89.62 118 TYR A CA 1
ATOM 911 C C . TYR A 1 118 ? 0.294 -3.770 -19.267 1.00 89.62 118 TYR A C 1
ATOM 913 O O . TYR A 1 118 ? -0.293 -4.141 -18.259 1.00 89.62 118 TYR A O 1
ATOM 921 N N . ARG A 1 119 ? 1.565 -4.130 -19.496 1.00 91.00 119 ARG A N 1
ATOM 922 C CA . ARG A 1 119 ? 2.311 -4.997 -18.566 1.00 91.00 119 ARG A CA 1
ATOM 923 C C . ARG A 1 119 ? 2.613 -4.281 -17.255 1.00 91.00 119 ARG A C 1
ATOM 925 O O . ARG A 1 119 ? 2.432 -4.863 -16.196 1.00 91.00 119 ARG A O 1
ATOM 932 N N . THR A 1 120 ? 3.028 -3.018 -17.327 1.00 90.44 120 THR A N 1
ATOM 933 C CA . THR A 1 120 ? 3.234 -2.163 -16.145 1.00 90.44 120 THR A CA 1
ATOM 934 C C . THR A 1 120 ? 1.927 -1.957 -15.387 1.00 90.44 120 THR A C 1
ATOM 936 O O . THR A 1 120 ? 1.912 -1.992 -14.161 1.00 90.44 120 THR A O 1
ATOM 939 N N . GLN A 1 121 ? 0.822 -1.802 -16.118 1.00 91.25 121 GLN A N 1
ATOM 940 C CA . GLN A 1 121 ? -0.515 -1.711 -15.547 1.00 91.25 121 GLN A CA 1
ATOM 941 C C . GLN A 1 121 ? -0.893 -2.970 -14.750 1.00 91.25 121 GLN A C 1
ATOM 943 O O . GLN A 1 121 ? -1.260 -2.864 -13.583 1.00 91.25 121 GLN A O 1
ATOM 948 N N . GLN A 1 122 ? -0.741 -4.154 -15.347 1.00 93.81 122 GLN A N 1
ATOM 949 C CA . GLN A 1 122 ? -0.994 -5.426 -14.665 1.00 93.81 122 GLN A CA 1
ATOM 950 C C . GLN A 1 122 ? -0.075 -5.630 -13.456 1.00 93.81 122 GLN A C 1
ATOM 952 O O . GLN A 1 122 ? -0.549 -5.982 -12.382 1.00 93.81 122 GLN A O 1
ATOM 957 N N . ALA A 1 123 ? 1.221 -5.337 -13.602 1.00 93.62 123 ALA A N 1
ATOM 958 C CA . ALA A 1 123 ? 2.175 -5.450 -12.504 1.00 93.62 123 ALA A CA 1
ATOM 959 C C . ALA A 1 123 ? 1.803 -4.537 -11.324 1.00 93.62 123 ALA A C 1
ATOM 961 O O . ALA A 1 123 ? 1.928 -4.945 -10.173 1.00 93.62 123 ALA A O 1
ATOM 962 N N . ALA A 1 124 ? 1.295 -3.328 -11.591 1.00 94.25 124 ALA A N 1
ATOM 963 C CA . ALA A 1 124 ? 0.829 -2.424 -10.542 1.00 94.25 124 ALA A CA 1
ATOM 964 C C . ALA A 1 124 ? -0.359 -3.005 -9.764 1.00 94.25 124 ALA A C 1
ATOM 966 O O . ALA A 1 124 ? -0.376 -2.942 -8.536 1.00 94.25 124 ALA A O 1
ATOM 967 N N . GLU A 1 125 ? -1.334 -3.597 -10.458 1.00 95.44 125 GLU A N 1
ATOM 968 C CA . GLU A 1 125 ? -2.456 -4.274 -9.800 1.00 95.44 125 GLU A CA 1
ATOM 969 C C . GLU A 1 125 ? -1.994 -5.478 -8.979 1.00 95.44 125 GLU A C 1
ATOM 971 O O . GLU A 1 125 ? -2.457 -5.658 -7.855 1.00 95.44 125 GLU A O 1
ATOM 976 N N . ASP A 1 126 ? -1.076 -6.284 -9.513 1.00 96.00 126 ASP A N 1
ATOM 977 C CA . ASP A 1 126 ? -0.566 -7.476 -8.837 1.00 96.00 126 ASP A CA 1
ATOM 978 C C . ASP A 1 126 ? 0.219 -7.117 -7.571 1.00 96.00 126 ASP A C 1
ATOM 980 O O . ASP A 1 126 ? -0.029 -7.695 -6.512 1.00 96.00 126 ASP A O 1
ATOM 984 N N . TYR A 1 127 ? 1.100 -6.115 -7.641 1.00 95.94 127 TYR A N 1
ATOM 985 C CA . TYR A 1 127 ? 1.845 -5.630 -6.477 1.00 95.94 127 TYR A CA 1
ATOM 986 C C . TYR A 1 127 ? 0.936 -4.998 -5.424 1.00 95.94 127 TYR A C 1
ATOM 988 O O . TYR A 1 127 ? 1.139 -5.227 -4.233 1.00 95.94 127 TYR A O 1
ATOM 996 N N . ALA A 1 128 ? -0.086 -4.245 -5.839 1.00 95.75 128 ALA A N 1
ATOM 997 C CA . ALA A 1 128 ? -1.073 -3.699 -4.914 1.00 95.75 128 ALA A CA 1
ATOM 998 C C . ALA A 1 128 ? -1.922 -4.804 -4.265 1.00 95.75 128 ALA A C 1
ATOM 1000 O O . ALA A 1 128 ? -2.237 -4.724 -3.079 1.00 95.75 128 ALA A O 1
ATOM 1001 N N . ARG A 1 129 ? -2.280 -5.851 -5.020 1.00 96.69 129 ARG A N 1
ATOM 1002 C CA . ARG A 1 129 ? -3.078 -6.978 -4.517 1.00 96.69 129 ARG A CA 1
ATOM 1003 C C . ARG A 1 129 ? -2.315 -7.799 -3.494 1.00 96.69 129 ARG A C 1
ATOM 1005 O O . ARG A 1 129 ? -2.899 -8.184 -2.489 1.00 96.69 129 ARG A O 1
ATOM 1012 N N . GLU A 1 130 ? -1.032 -8.038 -3.741 1.00 95.50 130 GLU A N 1
ATOM 1013 C CA . GLU A 1 130 ? -0.148 -8.708 -2.789 1.00 95.50 130 GLU A CA 1
ATOM 1014 C C . GLU A 1 130 ? 0.008 -7.890 -1.508 1.00 95.50 130 GLU A C 1
ATOM 1016 O O . GLU A 1 130 ? -0.225 -8.416 -0.426 1.00 95.50 130 GLU A O 1
ATOM 1021 N N . ALA A 1 131 ? 0.297 -6.593 -1.627 1.00 95.31 131 ALA A N 1
ATOM 1022 C CA . ALA A 1 131 ? 0.464 -5.718 -0.471 1.00 95.31 1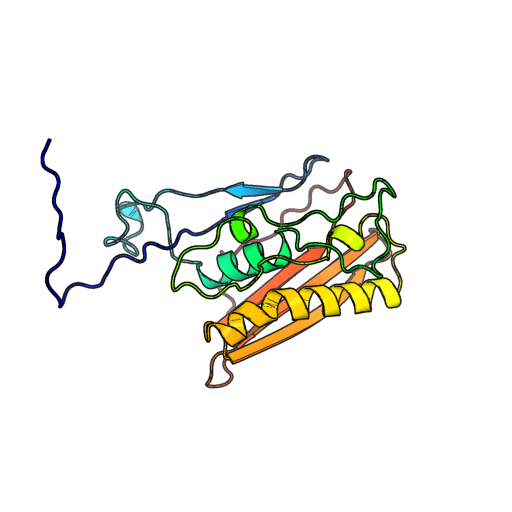31 ALA A CA 1
ATOM 1023 C C . ALA A 1 131 ? -0.799 -5.626 0.404 1.00 95.31 131 ALA A C 1
ATOM 1025 O O . ALA A 1 131 ? -0.720 -5.604 1.628 1.00 95.31 131 ALA A O 1
ATOM 1026 N N . LEU A 1 132 ? -1.983 -5.576 -0.217 1.00 95.75 132 LEU A N 1
ATOM 1027 C CA . LEU A 1 132 ? -3.259 -5.445 0.494 1.00 95.75 132 LEU A CA 1
ATOM 1028 C C . LEU A 1 132 ? -3.840 -6.786 0.969 1.00 95.75 132 LEU A C 1
ATOM 1030 O O . LEU A 1 132 ? -4.863 -6.782 1.661 1.00 95.75 132 LEU A O 1
ATOM 1034 N N . ALA A 1 133 ? -3.215 -7.920 0.635 1.00 94.75 133 ALA A N 1
ATOM 1035 C CA . ALA A 1 133 ? -3.629 -9.234 1.128 1.00 94.75 133 ALA A CA 1
ATOM 1036 C C . ALA A 1 133 ? -3.532 -9.316 2.659 1.00 94.75 133 ALA A C 1
ATOM 1038 O O . ALA A 1 133 ? -4.433 -9.861 3.297 1.00 94.75 133 ALA A O 1
ATOM 1039 N N . THR A 1 134 ? -2.531 -8.659 3.252 1.00 91.75 134 THR A N 1
ATOM 1040 C CA . THR A 1 134 ? -2.339 -8.550 4.705 1.00 91.75 134 THR A CA 1
ATOM 1041 C C . THR A 1 134 ? -3.591 -8.049 5.431 1.00 91.75 134 THR A C 1
ATOM 1043 O O . THR A 1 134 ? -3.947 -8.569 6.486 1.00 91.75 134 THR A O 1
ATOM 1046 N N . LEU A 1 135 ? -4.335 -7.098 4.850 1.00 92.50 135 LEU A N 1
ATOM 1047 C CA . LEU A 1 135 ? -5.565 -6.576 5.467 1.00 92.50 135 LEU A CA 1
ATOM 1048 C C . LEU A 1 135 ? -6.691 -7.618 5.511 1.00 92.50 135 LEU A C 1
ATOM 1050 O O . LEU A 1 135 ? -7.534 -7.589 6.410 1.00 92.50 135 LEU A O 1
ATOM 1054 N N . ILE A 1 136 ? -6.718 -8.539 4.546 1.00 93.44 136 ILE A N 1
ATOM 1055 C CA . ILE A 1 136 ? -7.667 -9.656 4.522 1.00 93.44 136 ILE A CA 1
ATOM 1056 C C . ILE A 1 136 ? -7.237 -10.718 5.539 1.00 93.44 136 ILE A C 1
ATOM 1058 O O . ILE A 1 136 ? -8.070 -11.213 6.297 1.00 93.44 136 ILE A O 1
ATOM 1062 N N . GLU A 1 137 ? -5.943 -11.037 5.596 1.00 91.38 137 GLU A N 1
ATOM 1063 C CA . GLU A 1 137 ? -5.371 -12.018 6.530 1.00 91.38 137 GLU A CA 1
ATOM 1064 C C . GLU A 1 137 ? -5.567 -11.607 7.994 1.00 91.38 137 GLU A C 1
ATOM 1066 O O . GLU A 1 137 ? -5.940 -12.428 8.831 1.00 91.38 137 GLU A O 1
ATOM 1071 N N . GLN A 1 138 ? -5.427 -10.313 8.287 1.00 89.31 138 GLN A N 1
ATOM 1072 C CA . GLN A 1 138 ? -5.715 -9.718 9.595 1.00 89.31 138 GLN A CA 1
ATOM 1073 C C . GLN A 1 138 ? -7.219 -9.546 9.868 1.00 89.31 138 GLN A C 1
ATOM 1075 O O . GLN A 1 138 ? -7.609 -9.044 10.921 1.00 89.31 138 GLN A O 1
ATOM 1080 N N . ALA A 1 139 ? -8.080 -9.949 8.928 1.00 91.06 139 ALA A N 1
ATOM 1081 C CA . ALA A 1 139 ? -9.531 -9.797 8.977 1.00 91.06 139 ALA A CA 1
ATOM 1082 C C . ALA A 1 139 ? -10.025 -8.345 9.147 1.00 91.06 139 ALA A C 1
ATOM 1084 O O . ALA A 1 139 ? -11.173 -8.139 9.554 1.00 91.06 139 ALA A O 1
ATOM 1085 N N . ALA A 1 140 ? -9.194 -7.355 8.795 1.00 90.06 140 ALA A N 1
ATOM 1086 C CA . ALA A 1 140 ? -9.559 -5.940 8.789 1.00 90.06 140 ALA A CA 1
ATOM 1087 C C . ALA A 1 140 ? -10.583 -5.630 7.685 1.00 90.06 140 ALA A C 1
ATOM 1089 O O . ALA A 1 140 ? -11.470 -4.796 7.862 1.00 90.06 140 ALA A O 1
ATOM 1090 N N . VAL A 1 141 ? -10.494 -6.340 6.557 1.00 94.62 141 VAL A N 1
ATOM 1091 C CA . VAL A 1 141 ? -11.450 -6.271 5.443 1.00 94.62 141 VAL A CA 1
ATOM 1092 C C . VAL A 1 141 ? -11.797 -7.679 4.971 1.00 94.62 141 VAL A C 1
ATOM 1094 O O . VAL A 1 141 ? -11.014 -8.610 5.131 1.00 94.62 141 VAL A O 1
ATOM 1097 N N . ALA A 1 142 ? -12.982 -7.867 4.391 1.00 95.75 142 ALA A N 1
ATOM 1098 C CA . ALA A 1 142 ? -13.393 -9.182 3.891 1.00 95.75 142 ALA A CA 1
ATOM 1099 C C . ALA A 1 142 ? -12.964 -9.419 2.440 1.00 95.75 142 ALA A C 1
ATOM 1101 O O . ALA A 1 142 ? -12.700 -10.551 2.040 1.00 95.75 142 ALA A O 1
ATOM 1102 N N . ARG A 1 143 ? -12.928 -8.349 1.642 1.00 95.88 143 ARG A N 1
ATOM 1103 C CA . ARG A 1 143 ? -12.522 -8.381 0.239 1.00 95.88 143 ARG A CA 1
ATOM 1104 C C . ARG A 1 143 ? -11.907 -7.046 -0.145 1.00 95.88 143 ARG A C 1
ATOM 1106 O O . ARG A 1 143 ? -12.374 -6.000 0.300 1.00 95.88 143 ARG A O 1
ATOM 1113 N N . THR A 1 144 ? -10.928 -7.106 -1.036 1.00 96.75 144 THR A N 1
ATOM 1114 C CA . THR A 1 144 ? -10.331 -5.939 -1.679 1.00 96.75 144 THR A CA 1
ATOM 1115 C C . THR A 1 144 ? -10.461 -6.083 -3.189 1.00 96.75 144 THR A C 1
ATOM 1117 O O . THR A 1 144 ? -10.122 -7.131 -3.738 1.00 96.75 144 THR A O 1
ATOM 1120 N N . GLU A 1 145 ? -10.947 -5.043 -3.861 1.00 96.81 145 GLU A N 1
ATOM 1121 C CA . GLU A 1 145 ? -10.911 -4.926 -5.319 1.00 96.81 145 GLU A CA 1
ATOM 1122 C C . GLU A 1 145 ? -9.957 -3.809 -5.720 1.00 96.81 145 GLU A C 1
ATOM 1124 O O . GLU A 1 145 ? -9.919 -2.744 -5.103 1.00 96.81 145 GLU A O 1
ATOM 1129 N N . ILE A 1 146 ? -9.160 -4.085 -6.748 1.00 95.69 146 ILE A N 1
ATOM 1130 C CA . ILE A 1 146 ? -8.159 -3.163 -7.269 1.00 95.69 146 ILE A CA 1
ATOM 1131 C C . ILE A 1 146 ? -8.385 -3.075 -8.764 1.00 95.69 146 ILE A C 1
ATOM 1133 O O . ILE A 1 146 ? -8.425 -4.096 -9.449 1.00 95.69 146 ILE A O 1
ATOM 1137 N N . THR A 1 147 ? -8.528 -1.853 -9.253 1.00 93.06 147 THR A N 1
ATOM 1138 C CA . THR A 1 147 ? -8.601 -1.562 -10.682 1.00 93.06 147 THR A CA 1
ATOM 1139 C C . THR A 1 147 ? -7.592 -0.494 -11.028 1.00 93.06 147 THR A C 1
ATOM 1141 O O . THR A 1 147 ? -7.419 0.477 -10.294 1.00 93.06 147 THR A O 1
ATOM 1144 N N . SER A 1 148 ? -6.919 -0.660 -12.155 1.00 90.44 148 SER A N 1
ATOM 1145 C CA . SER A 1 148 ? -5.974 0.327 -12.650 1.00 90.44 148 SER A CA 1
ATOM 1146 C C . SER A 1 148 ? -6.499 1.053 -13.883 1.00 90.44 148 SER A C 1
ATOM 1148 O O . SER A 1 148 ? -7.265 0.520 -14.687 1.00 90.44 148 SER A O 1
ATOM 1150 N N . SER A 1 149 ? -6.061 2.295 -14.055 1.00 87.19 149 SER A N 1
ATOM 1151 C CA . SER A 1 149 ? -6.274 3.056 -15.285 1.00 87.19 149 SER A CA 1
ATOM 1152 C C . SER A 1 149 ? -5.015 3.827 -15.647 1.00 87.19 149 SER A C 1
ATOM 1154 O O . SER A 1 149 ? -4.204 4.159 -14.785 1.00 87.19 149 SER A O 1
ATOM 1156 N N . VAL A 1 150 ? -4.839 4.095 -16.935 1.00 86.00 150 VAL A N 1
ATOM 1157 C CA . VAL A 1 150 ? -3.658 4.771 -17.467 1.00 86.00 150 VAL A CA 1
ATOM 1158 C C . VAL A 1 150 ? -4.098 6.048 -18.162 1.00 86.00 150 VAL A C 1
ATOM 1160 O O . VAL A 1 150 ? -4.991 6.017 -19.006 1.00 86.00 150 VAL A O 1
ATOM 1163 N N . ASP A 1 151 ? -3.435 7.155 -17.842 1.00 82.75 151 ASP A N 1
ATOM 1164 C CA . ASP A 1 151 ? -3.537 8.401 -18.588 1.00 82.75 151 ASP A CA 1
ATOM 1165 C C . ASP A 1 151 ? -2.208 8.677 -19.294 1.00 82.75 151 ASP A C 1
ATOM 1167 O O . ASP A 1 151 ? -1.237 9.164 -18.711 1.00 82.75 151 ASP A O 1
ATOM 1171 N N . VAL A 1 152 ? -2.172 8.333 -20.582 1.00 80.81 152 VAL A N 1
ATOM 1172 C CA . VAL A 1 152 ? -0.984 8.484 -21.431 1.00 80.81 152 VAL A CA 1
ATOM 1173 C C . VAL A 1 152 ? -0.626 9.957 -21.644 1.00 80.81 152 VAL A C 1
ATOM 1175 O O . VAL A 1 152 ? 0.544 10.266 -21.851 1.00 80.81 152 VAL A O 1
ATOM 1178 N N . SER A 1 153 ? -1.597 10.876 -21.566 1.00 79.62 153 SER A N 1
ATOM 1179 C CA . SER A 1 153 ? -1.369 12.301 -21.837 1.00 79.62 153 SER A CA 1
ATOM 1180 C C . SER A 1 153 ? -0.494 12.971 -20.776 1.00 79.62 153 SER A C 1
ATOM 1182 O O . SER A 1 153 ? 0.312 13.841 -21.101 1.00 79.62 153 SER A O 1
ATOM 1184 N N . ILE A 1 154 ? -0.611 12.513 -19.528 1.00 75.44 154 ILE A N 1
ATOM 1185 C CA . ILE A 1 154 ? 0.165 12.994 -18.376 1.00 75.44 154 ILE A CA 1
ATOM 1186 C C . ILE A 1 154 ? 1.161 11.951 -17.854 1.00 75.44 154 ILE A C 1
ATOM 1188 O O . ILE A 1 154 ? 1.815 12.176 -16.842 1.00 75.44 154 ILE A O 1
ATOM 1192 N N . GLY A 1 155 ? 1.282 10.803 -18.527 1.00 76.62 155 GLY A N 1
ATOM 1193 C CA . GLY A 1 155 ? 2.213 9.743 -18.146 1.00 76.62 155 GLY A CA 1
ATOM 1194 C C . GLY A 1 155 ? 1.911 9.110 -16.784 1.00 76.62 155 GLY A C 1
ATOM 1195 O O . GLY A 1 155 ? 2.844 8.718 -16.086 1.00 76.62 155 GLY A O 1
ATOM 1196 N N . ALA A 1 156 ? 0.636 9.027 -16.394 1.00 78.06 156 ALA A N 1
ATOM 1197 C CA . ALA A 1 156 ? 0.226 8.573 -15.067 1.00 78.06 156 ALA A CA 1
ATOM 1198 C C . ALA A 1 156 ? -0.481 7.214 -15.105 1.00 78.06 156 ALA A C 1
ATOM 1200 O O . ALA A 1 156 ? -1.292 6.931 -15.989 1.00 78.06 156 ALA A O 1
ATOM 1201 N N . LEU A 1 157 ? -0.212 6.395 -14.090 1.00 84.50 157 LEU A N 1
ATOM 1202 C CA . LEU A 1 157 ? -0.987 5.204 -13.763 1.00 84.50 157 LEU A CA 1
ATOM 1203 C C . LEU A 1 157 ? -1.772 5.489 -12.485 1.00 84.50 157 LEU A C 1
ATOM 1205 O O . LEU A 1 157 ? -1.241 6.061 -11.539 1.00 84.50 157 LEU A O 1
ATOM 1209 N N . PHE A 1 158 ? -3.035 5.093 -12.442 1.00 86.12 158 PHE A N 1
ATOM 1210 C CA . PHE A 1 158 ? -3.883 5.212 -11.264 1.00 86.12 158 PHE A CA 1
ATOM 1211 C C . PHE A 1 158 ? -4.316 3.837 -10.788 1.00 86.12 158 PHE A C 1
ATOM 1213 O O . PHE A 1 158 ? -4.605 2.971 -11.609 1.00 86.12 158 PHE A O 1
ATOM 1220 N N . LEU A 1 159 ? -4.417 3.681 -9.472 1.00 88.31 159 LEU A N 1
ATOM 1221 C CA . LEU A 1 159 ? -5.007 2.528 -8.807 1.00 88.31 159 LEU A CA 1
ATOM 1222 C C . LEU A 1 159 ? -6.242 2.994 -8.044 1.00 88.31 159 LEU A C 1
ATOM 1224 O O . LEU A 1 159 ? -6.175 3.939 -7.265 1.00 88.31 159 LEU A O 1
ATOM 1228 N N . VAL A 1 160 ? -7.371 2.342 -8.265 1.00 90.81 160 VAL A N 1
ATOM 1229 C CA . VAL A 1 160 ? -8.574 2.483 -7.451 1.00 90.81 160 VAL A CA 1
ATOM 1230 C C . VAL A 1 160 ? -8.645 1.262 -6.554 1.00 90.81 160 VAL A C 1
ATOM 1232 O O . VAL A 1 160 ? -8.672 0.134 -7.045 1.00 90.81 160 VAL A O 1
ATOM 1235 N N . VAL A 1 161 ? -8.647 1.504 -5.248 1.00 92.12 161 VAL A N 1
ATOM 1236 C CA . VAL A 1 161 ? -8.725 0.478 -4.211 1.00 92.12 161 VAL A CA 1
ATOM 1237 C C . VAL A 1 161 ? -10.074 0.582 -3.532 1.00 92.12 161 VAL A C 1
ATOM 1239 O O . VAL A 1 161 ? -10.459 1.654 -3.066 1.00 92.12 161 VAL A O 1
ATOM 1242 N N . GLN A 1 162 ? -10.775 -0.541 -3.461 1.00 95.06 162 GLN A N 1
ATOM 1243 C CA . GLN A 1 162 ? -12.053 -0.668 -2.781 1.00 95.06 162 GLN A CA 1
ATOM 1244 C C . GLN A 1 162 ? -11.963 -1.789 -1.753 1.00 95.06 162 GLN A C 1
ATOM 1246 O O . GLN A 1 162 ? -11.576 -2.909 -2.093 1.00 95.06 162 GLN A O 1
ATOM 1251 N N . HIS A 1 163 ? -12.348 -1.506 -0.510 1.00 94.81 163 HIS A N 1
ATOM 1252 C CA . HIS A 1 163 ? -12.484 -2.533 0.520 1.00 94.81 163 HIS A CA 1
ATOM 1253 C C . HIS A 1 163 ? -13.952 -2.769 0.851 1.00 94.81 163 HIS A C 1
ATOM 1255 O O . HIS A 1 163 ? -14.766 -1.842 0.870 1.00 94.81 163 HIS A O 1
ATOM 1261 N N . PHE A 1 164 ? -14.274 -4.028 1.126 1.00 94.62 164 PHE A N 1
ATOM 1262 C CA . PHE A 1 164 ? -15.624 -4.470 1.432 1.00 94.62 164 PHE A CA 1
ATOM 1263 C C . PHE A 1 164 ? -15.678 -5.158 2.795 1.00 94.62 164 PHE A C 1
ATOM 1265 O O . PHE A 1 164 ? -14.771 -5.909 3.178 1.00 94.62 164 PHE A O 1
ATOM 1272 N N . SER A 1 165 ? -16.779 -4.934 3.511 1.00 92.81 165 SER A N 1
ATOM 1273 C CA . SER A 1 165 ? -17.108 -5.634 4.750 1.00 92.81 165 SER A CA 1
ATOM 1274 C C . SER A 1 165 ? -17.529 -7.081 4.480 1.00 92.81 165 SER A C 1
ATOM 1276 O O . SER A 1 165 ? -17.806 -7.479 3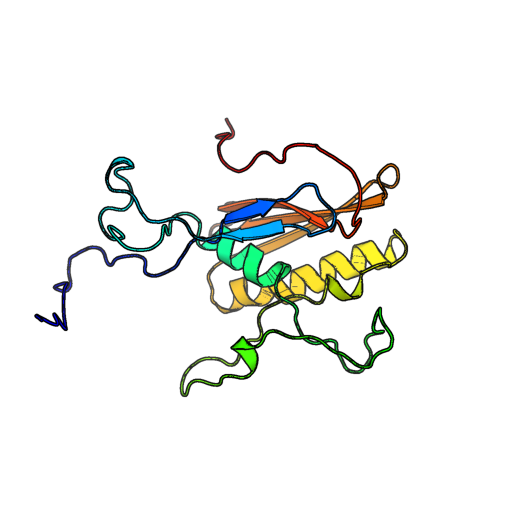.347 1.00 92.81 165 SER A O 1
ATOM 1278 N N . ARG A 1 166 ? -17.651 -7.886 5.543 1.00 89.62 166 ARG A N 1
ATOM 1279 C CA . ARG A 1 166 ? -18.138 -9.279 5.454 1.00 89.62 166 ARG A CA 1
ATOM 1280 C C . ARG A 1 166 ? -19.555 -9.395 4.886 1.00 89.62 166 ARG A C 1
ATOM 1282 O O . ARG A 1 166 ? -19.916 -10.449 4.379 1.00 89.62 166 ARG A O 1
ATOM 1289 N N . VAL A 1 167 ? -20.341 -8.323 4.980 1.00 90.12 167 VAL A N 1
ATOM 1290 C CA . VAL A 1 167 ? -21.718 -8.247 4.469 1.00 90.12 167 VAL A CA 1
ATOM 1291 C C . VAL A 1 167 ? -21.739 -7.831 2.986 1.00 90.12 167 VAL A C 1
ATOM 1293 O O . VAL A 1 167 ? -22.788 -7.847 2.353 1.00 90.12 167 VAL A O 1
ATOM 1296 N N . GLY A 1 168 ? -20.578 -7.506 2.403 1.00 86.38 168 GLY A N 1
ATOM 1297 C CA . GLY A 1 168 ? -20.434 -7.087 1.007 1.00 86.38 168 GLY A CA 1
ATOM 1298 C C . GLY A 1 168 ? -20.625 -5.586 0.779 1.00 86.38 168 GLY A C 1
ATOM 1299 O O . GLY A 1 168 ? -20.601 -5.139 -0.364 1.00 86.38 168 GLY A O 1
ATOM 1300 N N . GLU A 1 169 ? -20.795 -4.801 1.842 1.00 89.62 169 GLU A N 1
ATOM 1301 C CA . GLU A 1 169 ? -20.873 -3.342 1.755 1.00 89.62 169 GLU A CA 1
ATOM 1302 C C . GLU A 1 169 ? -19.486 -2.745 1.504 1.00 89.62 169 GLU A C 1
ATOM 1304 O O . GLU A 1 169 ? -18.507 -3.159 2.127 1.00 89.62 169 GLU A O 1
ATOM 1309 N N . LYS A 1 170 ? -19.402 -1.761 0.604 1.00 90.94 170 LYS A N 1
ATOM 1310 C CA . LYS A 1 170 ? -18.170 -1.012 0.343 1.00 90.94 170 LYS A CA 1
ATOM 1311 C C . LYS A 1 170 ? -17.898 -0.072 1.516 1.00 90.94 170 LYS A C 1
ATOM 1313 O O . LYS A 1 170 ? -18.622 0.898 1.701 1.00 90.94 170 LYS A O 1
ATOM 1318 N N . THR A 1 171 ? -16.854 -0.352 2.288 1.00 87.31 171 THR A N 1
ATOM 1319 C CA . THR A 1 171 ? -16.466 0.444 3.466 1.00 87.31 171 THR A CA 1
ATOM 1320 C C . THR A 1 171 ? -15.399 1.482 3.151 1.00 87.31 171 THR A C 1
ATOM 1322 O O . THR A 1 171 ? -15.166 2.390 3.941 1.00 87.31 171 THR A O 1
ATOM 1325 N N . TYR A 1 172 ? -14.730 1.339 2.009 1.00 87.62 172 TYR A N 1
ATOM 1326 C CA . TYR A 1 172 ? -13.639 2.205 1.596 1.00 87.62 172 TYR A CA 1
ATOM 1327 C C . TYR A 1 172 ? -13.535 2.243 0.078 1.00 87.62 172 TYR A C 1
ATOM 1329 O O . TYR A 1 172 ? -13.637 1.208 -0.583 1.00 87.62 172 TYR A O 1
ATOM 1337 N N . GLU A 1 173 ? -13.269 3.427 -0.457 1.00 88.06 173 GLU A N 1
ATOM 1338 C CA . GLU A 1 173 ? -12.875 3.634 -1.842 1.00 88.06 173 GLU A CA 1
ATOM 1339 C C . GLU A 1 173 ? -11.870 4.776 -1.898 1.00 88.06 173 GLU A C 1
ATOM 1341 O O . GLU A 1 173 ? -12.135 5.858 -1.380 1.00 88.06 173 GLU A O 1
ATOM 1346 N N . GLN A 1 174 ? -10.732 4.544 -2.543 1.00 83.69 174 GLN A N 1
ATOM 1347 C CA . GLN A 1 174 ? -9.754 5.594 -2.784 1.00 83.69 174 GLN A CA 1
ATOM 1348 C C . GLN A 1 174 ? -9.072 5.396 -4.130 1.00 83.69 174 GLN A C 1
ATOM 1350 O O . GLN A 1 174 ? -8.692 4.287 -4.509 1.00 83.69 174 GLN A O 1
ATOM 1355 N N . ARG A 1 175 ? -8.873 6.510 -4.837 1.00 84.56 175 ARG A N 1
ATOM 1356 C CA . ARG A 1 175 ? -8.048 6.569 -6.041 1.00 84.56 175 ARG A CA 1
ATOM 1357 C C . ARG A 1 175 ? -6.666 7.109 -5.693 1.00 84.56 175 ARG A C 1
ATOM 1359 O O . ARG A 1 175 ? -6.526 8.243 -5.242 1.00 84.56 175 ARG A O 1
ATOM 1366 N N . PHE A 1 176 ? -5.647 6.315 -5.978 1.00 82.50 176 PHE A N 1
ATOM 1367 C CA . PHE A 1 176 ? -4.242 6.663 -5.845 1.00 82.50 176 PHE A CA 1
ATOM 1368 C C . PHE A 1 176 ? -3.628 6.912 -7.218 1.00 82.50 176 PHE A C 1
ATOM 1370 O O . PHE A 1 176 ? -3.890 6.186 -8.178 1.00 82.50 176 PHE A O 1
ATOM 1377 N N . GLY A 1 177 ? -2.802 7.948 -7.316 1.00 73.44 177 GLY A N 1
ATOM 1378 C CA . GLY A 1 177 ? -1.897 8.110 -8.446 1.00 73.44 177 GLY A CA 1
ATOM 1379 C C . GLY A 1 177 ? -0.601 7.372 -8.149 1.00 73.44 177 GLY A C 1
ATOM 1380 O O . GLY A 1 177 ? 0.066 7.684 -7.169 1.00 73.44 177 GLY A O 1
ATOM 1381 N N . VAL A 1 178 ? -0.219 6.433 -9.007 1.00 63.09 178 VAL A N 1
ATOM 1382 C CA . VAL A 1 178 ? 1.150 5.919 -9.067 1.00 63.09 178 VAL A CA 1
ATOM 1383 C C . VAL A 1 178 ? 1.935 6.929 -9.895 1.00 63.09 178 VAL A C 1
ATOM 1385 O O . VAL A 1 178 ? 2.131 6.778 -11.101 1.00 63.09 178 VAL A O 1
ATOM 1388 N N . VAL A 1 179 ? 2.278 8.045 -9.254 1.00 52.88 179 VAL A N 1
ATOM 1389 C CA . VAL A 1 179 ? 3.062 9.107 -9.880 1.00 52.88 179 VAL A CA 1
ATOM 1390 C C . VAL A 1 179 ? 4.494 8.998 -9.384 1.00 52.88 179 VAL A C 1
ATOM 1392 O O . VAL A 1 179 ? 4.781 9.277 -8.227 1.00 52.88 179 VAL A O 1
ATOM 1395 N N . TRP A 1 180 ? 5.391 8.657 -10.306 1.00 51.50 180 TRP A N 1
ATOM 1396 C CA . TRP A 1 180 ? 6.841 8.805 -10.153 1.00 51.50 180 TRP A CA 1
ATOM 1397 C C . TRP A 1 180 ? 7.396 9.850 -11.133 1.00 51.50 180 TRP A C 1
ATOM 1399 O O . TRP A 1 180 ? 8.537 9.757 -11.581 1.00 51.50 180 TRP A O 1
ATOM 1409 N N . GLN A 1 181 ? 6.594 10.856 -11.504 1.00 36.66 181 GLN A N 1
ATOM 1410 C CA . GLN A 1 181 ? 7.139 12.062 -12.124 1.00 36.66 181 GLN A CA 1
ATOM 1411 C C . GLN A 1 181 ? 7.581 13.029 -11.029 1.00 36.66 181 GLN A C 1
ATOM 1413 O O . GLN A 1 181 ? 6.769 13.700 -10.402 1.00 36.66 181 GLN A O 1
ATOM 1418 N N . GLN A 1 182 ? 8.897 13.142 -10.855 1.00 33.72 182 GLN A N 1
ATOM 1419 C CA . GLN A 1 182 ? 9.555 14.145 -10.012 1.00 33.72 182 GLN A CA 1
ATOM 1420 C C . GLN A 1 182 ? 9.373 15.588 -10.528 1.00 33.72 182 GLN A C 1
ATOM 1422 O O . GLN A 1 182 ? 10.150 16.474 -10.184 1.00 33.72 182 GLN A O 1
ATOM 1427 N N . THR A 1 183 ? 8.412 15.882 -11.403 1.00 41.19 183 THR A N 1
ATOM 1428 C CA . THR A 1 183 ? 8.234 17.247 -11.904 1.00 41.19 183 THR A CA 1
ATOM 1429 C C . THR A 1 183 ? 6.832 17.470 -12.469 1.00 41.19 183 THR A C 1
ATOM 1431 O O . THR A 1 183 ? 6.438 16.824 -13.429 1.00 41.19 183 THR A O 1
ATOM 1434 N N . LEU A 1 184 ? 6.161 18.485 -11.908 1.00 38.69 184 LEU A N 1
ATOM 1435 C CA . LEU A 1 184 ? 5.079 19.283 -12.499 1.00 38.69 184 LEU A CA 1
ATOM 1436 C C . LEU A 1 184 ? 3.695 18.616 -12.601 1.00 38.69 184 LEU A C 1
ATOM 1438 O O . LEU A 1 184 ? 3.345 18.074 -13.640 1.00 38.69 184 LEU A O 1
ATOM 1442 N N . ASN A 1 185 ? 2.845 18.800 -11.580 1.00 36.09 185 ASN A N 1
ATOM 1443 C CA . ASN A 1 185 ? 1.505 19.380 -11.790 1.00 36.09 185 ASN A CA 1
ATOM 1444 C C . ASN A 1 185 ? 0.801 19.742 -10.469 1.00 36.09 185 ASN A C 1
ATOM 1446 O O . ASN A 1 185 ? 0.666 18.932 -9.558 1.00 36.09 185 ASN A O 1
ATOM 1450 N N . GLY A 1 186 ? 0.330 20.990 -10.388 1.00 32.59 186 GLY A N 1
ATOM 1451 C CA . GLY A 1 186 ? -0.304 21.603 -9.215 1.00 32.59 186 GLY A CA 1
ATOM 1452 C C . GLY A 1 186 ? -1.813 21.366 -9.107 1.00 32.59 186 GLY A C 1
ATOM 1453 O O . GLY A 1 186 ? -2.548 22.301 -8.797 1.00 32.59 186 GLY A O 1
ATOM 1454 N N . ALA A 1 187 ? -2.298 20.156 -9.393 1.00 38.91 18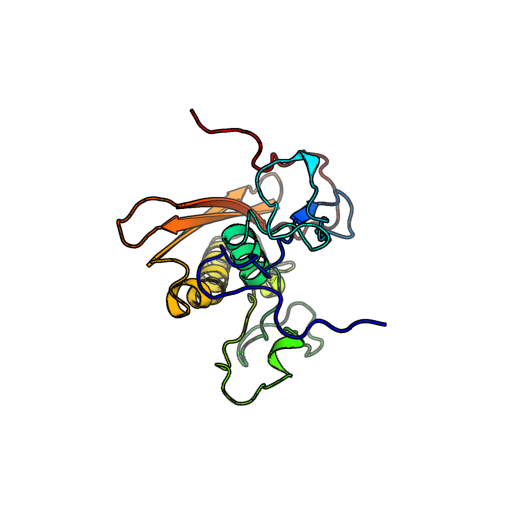7 ALA A N 1
ATOM 1455 C CA . ALA A 1 187 ? -3.703 19.829 -9.156 1.00 38.91 187 ALA A CA 1
ATOM 1456 C C . ALA A 1 187 ? -3.901 19.379 -7.699 1.00 38.91 187 ALA A C 1
ATOM 1458 O O . ALA A 1 187 ? -3.217 18.475 -7.219 1.00 38.91 187 ALA A O 1
ATOM 1459 N N . ARG A 1 188 ? -4.847 20.013 -6.993 1.00 31.48 188 ARG A N 1
ATOM 1460 C CA . ARG A 1 188 ? -5.290 19.583 -5.659 1.00 31.48 188 ARG A CA 1
ATOM 1461 C C . ARG A 1 188 ? -6.006 18.234 -5.770 1.00 31.48 188 ARG A C 1
ATOM 1463 O O . ARG A 1 188 ? -6.959 18.109 -6.532 1.00 31.48 188 ARG A O 1
ATOM 1470 N N . MET A 1 189 ? -5.557 17.251 -4.993 1.00 37.94 189 MET A N 1
ATOM 1471 C CA . MET A 1 189 ? -6.330 16.043 -4.695 1.00 37.94 189 MET A CA 1
ATOM 1472 C C . MET A 1 189 ? -7.346 16.386 -3.599 1.00 37.94 189 MET A C 1
ATOM 1474 O O . MET A 1 189 ? -6.960 16.935 -2.566 1.00 37.94 189 MET A O 1
ATOM 1478 N N . ASN A 1 190 ? -8.626 16.086 -3.829 1.00 35.84 190 ASN A N 1
ATOM 1479 C CA . ASN A 1 190 ? -9.665 16.203 -2.809 1.00 35.84 190 ASN A CA 1
ATOM 1480 C C . ASN A 1 190 ? -9.560 14.996 -1.868 1.00 35.84 190 ASN A C 1
ATOM 1482 O O . ASN A 1 190 ? -9.696 13.852 -2.301 1.00 35.84 190 ASN A O 1
ATOM 1486 N N . TYR A 1 191 ? -9.284 15.265 -0.595 1.00 41.91 191 TYR A N 1
ATOM 1487 C CA . TYR A 1 191 ? -9.308 14.283 0.483 1.00 41.91 191 TYR A CA 1
ATOM 1488 C C . TYR A 1 191 ? -10.642 14.399 1.200 1.00 41.91 191 TYR A C 1
ATOM 1490 O O . TYR A 1 191 ? -10.916 15.480 1.701 1.00 41.91 191 TYR A O 1
ATOM 1498 N N . GLY A 1 192 ? -11.419 13.313 1.241 1.00 37.75 192 GLY A N 1
ATOM 1499 C CA . GLY A 1 192 ? -12.308 12.914 2.348 1.00 37.75 192 GLY A CA 1
ATOM 1500 C C . GLY A 1 192 ? -13.401 13.856 2.879 1.00 37.75 192 GLY A C 1
ATOM 1501 O O . GLY A 1 192 ? -14.251 13.378 3.618 1.00 37.75 192 GLY A O 1
ATOM 1502 N N . ASP A 1 193 ? -13.429 15.134 2.511 1.00 31.88 193 ASP A N 1
ATOM 1503 C CA . ASP A 1 193 ? -14.351 16.142 3.048 1.00 31.88 193 ASP A CA 1
ATOM 1504 C C . ASP A 1 193 ? -15.636 16.266 2.208 1.00 31.88 193 ASP A C 1
ATOM 1506 O O . ASP A 1 193 ? -16.564 16.986 2.578 1.00 31.88 193 ASP A O 1
ATOM 1510 N N . GLU A 1 194 ? -15.725 15.560 1.077 1.00 34.69 194 GLU A N 1
ATOM 1511 C CA . GLU A 1 194 ? -16.961 15.463 0.303 1.00 34.69 194 GLU A CA 1
ATOM 1512 C C . GLU A 1 194 ? -17.722 14.201 0.717 1.00 34.69 194 GLU A C 1
ATOM 1514 O O . GLU A 1 194 ? -17.410 13.083 0.308 1.00 34.69 194 GLU A O 1
ATOM 1519 N N . ILE A 1 195 ? -18.743 14.400 1.552 1.00 29.41 195 ILE A N 1
ATOM 1520 C CA . ILE A 1 195 ? -19.787 13.408 1.802 1.00 29.41 195 ILE A CA 1
ATOM 1521 C C . ILE A 1 195 ? -20.460 13.126 0.454 1.00 29.41 195 ILE A C 1
ATOM 1523 O O . ILE A 1 195 ? -21.101 14.008 -0.120 1.00 29.41 195 ILE A O 1
ATOM 1527 N N . PHE A 1 196 ? -20.305 11.908 -0.062 1.00 34.66 196 PHE A N 1
ATOM 1528 C CA . PHE A 1 196 ? -21.043 11.463 -1.240 1.00 34.66 196 PHE A CA 1
ATOM 1529 C C . PHE A 1 196 ? -22.537 11.398 -0.891 1.00 34.66 196 PHE A C 1
ATOM 1531 O O . PHE A 1 196 ? -22.927 10.689 0.038 1.00 34.66 196 PHE A O 1
ATOM 1538 N N . ALA A 1 197 ? -23.344 12.183 -1.609 1.00 32.59 197 ALA A N 1
ATOM 1539 C CA . ALA A 1 197 ? -24.806 12.126 -1.576 1.00 32.59 197 ALA A CA 1
ATOM 1540 C C . ALA A 1 197 ? -25.345 10.912 -2.346 1.00 32.59 197 ALA A C 1
ATOM 1542 O O . ALA A 1 197 ? -24.706 10.519 -3.351 1.00 32.59 197 ALA A O 1
#

Foldseek 3Di:
DDDDPDDDDPPDDAQPQDWDWDWAADQALVGTDTDWDADDPVVVPGPNRHRHTDDPPVVVRLLCFQEVAACFADPPQDAPVPPPGRHADPVLVDDDPPDDSDGGYFNLVSCQVPQPDPVNQVNSQVRSCSSCVVCCVVVVFVDKDWHWDADPVVRKIKIWIWTAHPVRHTPDIDIDISDNPNDDDDDDDDPDPDDDD

Sequence (197 aa):
MEIRIRDTEACERQPQLLWDTIWVQRTDAAGGFGDWILARSDAGDQVESLGGLRAEAALHTATLLCLFTDAPARADDVLPANDGDRRGWWGDSVKIDGEPDTPIGSRLWLLERAALNYRTQQAAEDYAREALATLIEQAAVARTEITSSVDVSIGALFLVVQHFSRVGEKTYEQRFGVVWQQTLNGARMNYGDEIFA

Secondary structure (DSSP, 8-state):
----S----TTSPPP----PEEEE--SSTT--EEEE-BPPGGGSS-STTTTSB--S-HHHHHHHHHHHSBPPPPTTPPPSSSS------GGGG---TTS------BSGGGGTT--SSHHHHHHHHHHHHHHHHHHHHTTS-SEEEEEEEEETTTTEEEEEEEEE-TTS-EEEEEEEEE----S---PPPPPS-----

InterPro domains:
  IPR010877 Bacteriophage Mu, Baseplate protein gp46 [PF07409] (59-165)